Protein AF-A0A421B1B9-F1 (afdb_monomer)

Organism: NCBI:txid585224

Sequence (193 aa):
MTPKPKAPRGGGPGNRRPHHGPGGLDAGTSVSKAHTAIETEINAGRPAAAPSTPNPVAGPAGKMRLKGPVDRHHLDKISPNAPAKERNTVILPQVRAAVRADQVEIQAGHARWESGLYTTASGRRYGVESNGTLYPVDGPGFVQLDRAEYKALQAIVKHNGDVDAAMRGVSRDPGIPPRAFEKATEVFRHRGK

pLDDT: mean 82.48, std 22.45, range [33.28, 98.62]

Mean predicted aligned error: 14.05 Å

Radius of gyration: 34.96 Å; Cα contacts (8 Å, |Δi|>4): 242; chains: 1; bounding box: 98×53×67 Å

Nearest PDB structures (foldseek):
  7z4b-assembly1_EA  TM=5.203E-01  e=3.810E+00  Escherichia phage vB_EcoP_SU10

Secondary structure (DSSP, 8-state):
--------------------------SSHHHHHHHHHHHHHHHSSS------PPPPPPSGGGTS--BPPPGGGBGGG--TTSPP-SEEEEEPGGGHHHHHHHHHHHHTT-SEEETTEEE-TTS-EEEE-TTSBEEEEESTTEEEEEHHHHHHHHHHHHTTT-HHHHHHHHTT-TTS-TTHHHHHHHHHHTS--

Structure (mmCIF, N/CA/C/O backbone):
data_AF-A0A421B1B9-F1
#
_entry.id   AF-A0A421B1B9-F1
#
loop_
_atom_site.group_PDB
_atom_site.id
_atom_site.type_symbol
_atom_site.label_atom_id
_atom_site.label_alt_id
_atom_site.label_comp_id
_atom_site.label_asym_id
_atom_site.label_entity_id
_atom_site.label_seq_id
_atom_site.pdbx_PDB_ins_code
_atom_site.Cartn_x
_atom_site.Cartn_y
_atom_site.Cartn_z
_atom_site.occupancy
_atom_site.B_iso_or_equiv
_atom_site.auth_seq_id
_atom_site.auth_comp_id
_atom_site.auth_asym_id
_atom_site.auth_atom_id
_atom_site.pdbx_PDB_model_num
ATOM 1 N N . MET A 1 1 ? -61.046 -19.711 -23.859 1.00 41.41 1 MET A N 1
ATOM 2 C CA . MET A 1 1 ? -62.104 -20.725 -23.672 1.00 41.41 1 MET A CA 1
ATOM 3 C C . MET A 1 1 ? -61.494 -21.949 -23.008 1.00 41.41 1 MET A C 1
ATOM 5 O O . MET A 1 1 ? -60.654 -22.607 -23.599 1.00 41.41 1 MET A O 1
ATOM 9 N N . THR A 1 2 ? -61.856 -22.181 -21.749 1.00 53.06 2 THR A N 1
ATOM 10 C CA . THR A 1 2 ? -61.753 -23.459 -21.017 1.00 53.06 2 THR A CA 1
ATOM 11 C C . THR A 1 2 ? -62.661 -24.514 -21.687 1.00 53.06 2 THR A C 1
ATOM 13 O O . THR A 1 2 ? -63.602 -24.111 -22.374 1.00 53.06 2 THR A O 1
ATOM 16 N N . PRO A 1 3 ? -62.435 -25.835 -21.507 1.00 53.22 3 PRO A N 1
ATOM 17 C CA . PRO A 1 3 ? -62.983 -26.485 -20.314 1.00 53.22 3 PRO A CA 1
ATOM 18 C C . PRO A 1 3 ? -62.147 -27.609 -19.677 1.00 53.22 3 PRO A C 1
ATOM 20 O O . PRO A 1 3 ? -61.408 -28.361 -20.299 1.00 53.22 3 PRO A O 1
ATOM 23 N N . LYS A 1 4 ? -62.380 -27.699 -18.369 1.00 52.16 4 LYS A N 1
ATOM 24 C CA . LYS A 1 4 ? -62.134 -28.793 -17.426 1.00 52.16 4 LYS A CA 1
ATOM 25 C C . LYS A 1 4 ? -63.153 -29.928 -17.664 1.00 52.16 4 LYS A C 1
ATOM 27 O O . LYS A 1 4 ? -64.308 -29.615 -17.949 1.00 52.16 4 LYS A O 1
ATOM 32 N N . PRO A 1 5 ? -62.823 -31.185 -17.336 1.00 54.22 5 PRO A N 1
ATOM 33 C CA . PRO A 1 5 ? -63.793 -32.136 -16.765 1.00 54.22 5 PRO A CA 1
ATOM 34 C C . PRO A 1 5 ? -63.258 -32.630 -15.403 1.00 54.22 5 PRO A C 1
ATOM 36 O O . PRO A 1 5 ? -62.097 -33.001 -15.296 1.00 54.22 5 PRO A O 1
ATOM 39 N N . LYS A 1 6 ? -63.888 -32.430 -14.237 1.00 40.72 6 LYS A N 1
ATOM 40 C CA . LYS A 1 6 ? -65.198 -32.810 -13.655 1.00 40.72 6 LYS A CA 1
ATOM 41 C C . LYS A 1 6 ? -65.336 -34.316 -13.344 1.00 40.72 6 LYS A C 1
ATOM 43 O O . LYS A 1 6 ? -65.392 -35.148 -14.235 1.00 40.72 6 LYS A O 1
ATOM 48 N N . ALA A 1 7 ? -65.387 -34.583 -12.035 1.00 48.78 7 ALA A N 1
ATOM 49 C CA . ALA A 1 7 ? -65.502 -35.860 -11.321 1.00 48.78 7 ALA A CA 1
ATOM 50 C C . ALA A 1 7 ? -66.880 -36.550 -11.434 1.00 48.78 7 ALA A C 1
ATOM 52 O O . ALA A 1 7 ? -67.835 -35.942 -11.922 1.00 48.78 7 ALA A O 1
ATOM 53 N N . PRO A 1 8 ? -67.026 -37.729 -10.800 1.00 53.12 8 PRO A N 1
ATOM 54 C CA . PRO A 1 8 ? -68.154 -37.998 -9.894 1.00 53.12 8 PRO A CA 1
ATOM 55 C C . PRO A 1 8 ? -67.653 -38.529 -8.524 1.00 53.12 8 PRO A C 1
ATOM 57 O O . PRO A 1 8 ? -66.664 -39.244 -8.465 1.00 53.12 8 PRO A O 1
ATOM 60 N N . ARG A 1 9 ? -68.113 -38.040 -7.362 1.00 40.88 9 ARG A N 1
ATOM 61 C CA . ARG A 1 9 ? -69.431 -38.129 -6.684 1.00 40.88 9 ARG A CA 1
ATOM 62 C C . ARG A 1 9 ? -69.706 -39.465 -5.970 1.00 40.88 9 ARG A C 1
ATOM 64 O O . ARG A 1 9 ? -69.790 -40.504 -6.605 1.00 40.88 9 ARG A O 1
ATOM 71 N N . GLY A 1 10 ? -70.024 -39.336 -4.678 1.00 33.47 10 GLY A N 1
ATOM 72 C CA . GLY A 1 10 ? -70.749 -40.288 -3.822 1.00 33.47 10 GLY A CA 1
ATOM 73 C C . GLY A 1 10 ? -70.203 -40.201 -2.392 1.00 33.47 10 GLY A C 1
ATOM 74 O O . GLY A 1 10 ? -68.998 -40.293 -2.224 1.00 33.47 10 GLY A O 1
ATOM 75 N N . GLY A 1 11 ? -70.937 -39.957 -1.309 1.00 33.28 11 GLY A N 1
ATOM 76 C CA . GLY A 1 11 ? -72.364 -39.812 -1.008 1.00 33.28 11 GLY A CA 1
ATOM 77 C C . GLY A 1 11 ? -72.487 -39.967 0.525 1.00 33.28 11 GLY A C 1
ATOM 78 O O . GLY A 1 11 ? -71.825 -40.836 1.079 1.00 33.28 11 GLY A O 1
ATOM 79 N N . GLY A 1 12 ? -73.230 -39.089 1.219 1.00 34.47 12 GLY A N 1
ATOM 80 C CA . GLY A 1 12 ? -73.488 -39.174 2.680 1.00 34.47 12 GLY A CA 1
ATOM 81 C C . GLY A 1 12 ? -74.505 -40.278 3.033 1.00 34.47 12 GLY A C 1
ATOM 82 O O . GLY A 1 12 ? -74.654 -41.195 2.229 1.00 34.47 12 GLY A O 1
ATOM 83 N N . PRO A 1 13 ? -75.316 -40.187 4.114 1.00 50.06 13 PRO A N 1
ATOM 84 C CA . PRO A 1 13 ? -75.316 -39.302 5.292 1.00 50.06 13 PRO A CA 1
ATOM 85 C C . PRO A 1 13 ? -75.418 -40.094 6.631 1.00 50.06 13 PRO A C 1
ATOM 87 O O . PRO A 1 13 ? -75.618 -41.304 6.634 1.00 50.06 13 PRO A O 1
ATOM 90 N N . GLY A 1 14 ? -75.354 -39.433 7.796 1.00 35.34 14 GLY A N 1
ATOM 91 C CA . GLY A 1 14 ? -75.623 -40.120 9.070 1.00 35.34 14 GLY A CA 1
ATOM 92 C C . GLY A 1 14 ? -75.595 -39.233 10.310 1.00 35.34 14 GLY A C 1
ATOM 93 O O . GLY A 1 14 ? -74.560 -39.042 10.931 1.00 35.34 14 GLY A O 1
ATOM 94 N N . ASN A 1 15 ? -76.761 -38.703 10.663 1.00 45.84 15 ASN A N 1
ATOM 95 C CA . ASN A 1 15 ? -77.052 -37.903 11.849 1.00 45.84 15 ASN A CA 1
ATOM 96 C C . ASN A 1 15 ? -77.170 -38.805 13.099 1.00 45.84 15 ASN A C 1
ATOM 98 O O . ASN A 1 15 ? -77.856 -39.823 13.009 1.00 45.84 15 ASN A O 1
ATOM 102 N N . ARG A 1 16 ? -76.582 -38.430 14.249 1.00 36.91 16 ARG A N 1
ATOM 103 C CA . ARG A 1 16 ? -77.029 -38.831 15.608 1.00 36.91 16 ARG A CA 1
ATOM 104 C C . ARG A 1 16 ? -76.262 -38.078 16.715 1.00 36.91 16 ARG A C 1
ATOM 106 O O . ARG A 1 16 ? -75.093 -38.343 16.966 1.00 36.91 16 ARG A O 1
ATOM 113 N N . ARG A 1 17 ? -76.962 -37.166 17.403 1.00 43.94 17 ARG A N 1
ATOM 114 C CA . ARG A 1 17 ? -76.702 -36.767 18.806 1.00 43.94 17 ARG A CA 1
ATOM 115 C C . ARG A 1 17 ? -77.251 -37.861 19.743 1.00 43.94 17 ARG A C 1
ATOM 117 O O . ARG A 1 17 ? -78.199 -38.541 19.345 1.00 43.94 17 ARG A O 1
ATOM 124 N N . PRO A 1 18 ? -76.716 -38.013 20.969 1.00 47.47 18 PRO A N 1
ATOM 125 C CA . PRO A 1 18 ? -77.420 -37.433 22.123 1.00 47.47 18 PRO A CA 1
ATOM 126 C C . PRO A 1 18 ? -76.518 -36.829 23.223 1.00 47.47 18 PRO A C 1
ATOM 128 O O . PRO A 1 18 ? -75.310 -37.034 23.273 1.00 47.47 18 PRO A O 1
ATOM 131 N N . HIS A 1 19 ? -77.178 -36.045 24.079 1.00 40.34 19 HIS A N 1
ATOM 132 C CA . HIS A 1 19 ? -76.713 -35.328 25.272 1.00 40.34 19 HIS A CA 1
ATOM 133 C C . HIS A 1 19 ? -76.397 -36.233 26.484 1.00 40.34 19 HIS A C 1
ATOM 135 O O . HIS A 1 19 ? -77.106 -37.210 26.693 1.00 40.34 19 HIS A O 1
ATOM 141 N N . HIS A 1 20 ? -75.425 -35.819 27.317 1.00 37.03 20 HIS A N 1
ATOM 142 C CA . HIS A 1 20 ? -75.456 -35.670 28.798 1.00 37.03 20 HIS A CA 1
ATOM 143 C C . HIS A 1 20 ? -74.006 -35.478 29.300 1.00 37.03 20 HIS A C 1
ATOM 145 O O . HIS A 1 20 ? -73.172 -36.343 29.091 1.00 37.03 20 HIS A O 1
ATOM 151 N N . GLY A 1 21 ? -73.607 -34.311 29.816 1.00 34.34 21 GLY A N 1
ATOM 152 C CA . GLY A 1 21 ? -73.586 -34.020 31.260 1.00 34.34 21 GLY A CA 1
ATOM 153 C C . GLY A 1 21 ? -72.142 -33.706 31.727 1.00 34.34 21 GLY A C 1
ATOM 154 O O . GLY A 1 21 ? -71.215 -34.077 31.020 1.00 34.34 21 GLY A O 1
ATOM 155 N N . PRO A 1 22 ? -71.931 -32.962 32.829 1.00 53.97 22 PRO A N 1
ATOM 156 C CA . PRO A 1 22 ? -70.909 -31.908 32.929 1.00 53.97 22 PRO A CA 1
ATOM 157 C C . PRO A 1 22 ? -69.636 -32.312 33.699 1.00 53.97 22 PRO A C 1
ATOM 159 O O . PRO A 1 22 ? -69.707 -33.107 34.632 1.00 53.97 22 PRO A O 1
ATOM 162 N N . GLY A 1 23 ? -68.483 -31.702 33.389 1.00 34.38 23 GLY A N 1
ATOM 163 C CA . GLY A 1 23 ? -67.283 -31.853 34.222 1.00 34.38 23 GLY A CA 1
ATOM 164 C C . GLY A 1 23 ? -66.067 -31.016 33.801 1.00 34.38 23 GLY A C 1
ATOM 165 O O . GLY A 1 23 ? -65.554 -31.201 32.705 1.00 34.38 23 GLY A O 1
ATOM 166 N N . GLY A 1 24 ? -65.604 -30.153 34.719 1.00 37.34 24 GLY A N 1
ATOM 167 C CA . GLY A 1 24 ? -64.220 -29.651 34.847 1.00 37.34 24 GLY A CA 1
ATOM 168 C C . GLY A 1 24 ? -63.802 -28.557 33.857 1.00 37.34 24 GLY A C 1
ATOM 169 O O . GLY A 1 24 ? -63.450 -28.850 32.725 1.00 37.34 24 GLY A O 1
ATOM 170 N N . LEU A 1 25 ? -63.944 -27.269 34.180 1.00 40.34 25 LEU A N 1
ATOM 171 C CA . LEU A 1 25 ? -62.987 -26.446 34.947 1.00 40.34 25 LEU A CA 1
ATOM 172 C C . LEU A 1 25 ? -61.548 -26.448 34.375 1.00 40.34 25 LEU A C 1
ATOM 174 O O . LEU A 1 25 ? -60.750 -27.345 34.624 1.00 40.34 25 LEU A O 1
ATOM 178 N N . ASP A 1 26 ? -61.249 -25.369 33.646 1.00 47.38 26 ASP A N 1
ATOM 179 C CA . ASP A 1 26 ? -60.064 -24.518 33.831 1.00 47.38 26 ASP A CA 1
ATOM 180 C C . ASP A 1 26 ? -58.660 -25.095 33.573 1.00 47.38 26 ASP A C 1
ATOM 182 O O . ASP A 1 26 ? -57.745 -24.941 34.379 1.00 47.38 26 ASP A O 1
ATOM 186 N N . ALA A 1 27 ? -58.418 -25.641 32.377 1.00 46.41 27 ALA A N 1
ATOM 187 C CA . ALA A 1 27 ? -57.050 -25.913 31.903 1.00 46.41 27 ALA A CA 1
ATOM 188 C C . ALA A 1 27 ? -56.347 -24.686 31.268 1.00 46.41 27 ALA A C 1
ATOM 190 O O . ALA A 1 27 ? -55.140 -24.712 31.037 1.00 46.41 27 ALA A O 1
ATOM 191 N N . GLY A 1 28 ? -57.073 -23.594 30.991 1.00 45.25 28 GLY A N 1
ATOM 192 C CA . GLY A 1 28 ? -56.528 -22.404 30.314 1.00 45.25 28 GLY A CA 1
ATOM 193 C C . GLY A 1 28 ? -55.875 -21.369 31.237 1.00 45.25 28 GLY A C 1
ATOM 194 O O . GLY A 1 28 ? -55.060 -20.570 30.791 1.00 45.25 28 GLY A O 1
ATOM 195 N N . THR A 1 29 ? -56.199 -21.378 32.531 1.00 45.25 29 THR A N 1
ATOM 196 C CA . THR A 1 29 ? -55.766 -20.329 33.474 1.00 45.25 29 THR A CA 1
ATOM 197 C C . THR A 1 29 ? -54.448 -20.666 34.179 1.00 45.25 29 THR A C 1
ATOM 199 O O . THR A 1 29 ? -53.795 -19.779 34.731 1.00 45.25 29 THR A O 1
ATOM 202 N N . SER A 1 30 ? -54.034 -21.938 34.162 1.00 52.00 30 SER A N 1
ATOM 203 C CA . SER A 1 30 ? -52.877 -22.413 34.933 1.00 52.00 30 SER A CA 1
ATOM 204 C C . SER A 1 30 ? -51.538 -22.135 34.234 1.00 52.00 30 SER A C 1
ATOM 206 O O . SER A 1 30 ? -50.563 -21.758 34.881 1.00 52.00 30 SER A O 1
ATOM 208 N N . VAL A 1 31 ? -51.497 -22.188 32.898 1.00 53.88 31 VAL A N 1
ATOM 209 C CA . VAL A 1 31 ? -50.258 -21.928 32.138 1.00 53.88 31 VAL A CA 1
ATOM 210 C C . VAL A 1 31 ? -49.906 -20.435 32.126 1.00 53.88 31 VAL A C 1
ATOM 212 O O . VAL A 1 31 ? -48.747 -20.067 32.299 1.00 53.88 31 VAL A O 1
ATOM 215 N N . SER A 1 32 ? -50.906 -19.554 32.014 1.00 51.25 32 SER A N 1
ATOM 216 C CA . SER A 1 32 ? -50.684 -18.102 32.039 1.00 51.25 32 SER A CA 1
ATOM 217 C C . SER A 1 32 ? -50.237 -17.601 33.415 1.00 51.25 32 SER A C 1
ATOM 219 O O . SER A 1 32 ? -49.351 -16.757 33.480 1.00 51.25 32 SER A O 1
ATOM 221 N N . LYS A 1 33 ? -50.759 -18.161 34.519 1.00 52.59 33 LYS A N 1
ATOM 222 C CA . LYS A 1 33 ? -50.290 -17.802 35.870 1.00 52.59 33 LYS A CA 1
ATOM 223 C C . LYS A 1 33 ? -48.865 -18.287 36.151 1.00 52.59 33 LYS A C 1
ATOM 225 O O . LYS A 1 33 ? -48.118 -17.569 36.809 1.00 52.59 33 LYS A O 1
ATOM 230 N N . ALA A 1 34 ? -48.468 -19.445 35.618 1.00 51.72 34 ALA A N 1
ATOM 231 C CA . ALA A 1 34 ? -47.092 -19.931 35.728 1.00 51.72 34 ALA A CA 1
ATOM 232 C C . ALA A 1 34 ? -46.096 -19.028 34.973 1.00 51.72 34 ALA A C 1
ATOM 234 O O . ALA A 1 34 ? -45.027 -18.729 35.497 1.00 51.72 34 ALA A O 1
ATOM 235 N N . HIS A 1 35 ? -46.466 -18.519 33.791 1.00 49.12 35 HIS A N 1
ATOM 236 C CA . HIS A 1 35 ? -45.629 -17.561 33.058 1.00 49.12 35 HIS A CA 1
ATOM 237 C C . HIS A 1 35 ? -45.519 -16.200 33.766 1.00 49.12 35 HIS A C 1
ATOM 239 O O . HIS A 1 35 ? -44.420 -15.658 33.861 1.00 49.12 35 HIS A O 1
ATOM 245 N N . THR A 1 36 ? -46.611 -15.675 34.335 1.00 52.44 36 THR A N 1
ATOM 246 C CA . THR A 1 36 ? -46.574 -14.385 35.049 1.00 52.44 36 THR A CA 1
ATOM 247 C C . THR A 1 36 ? -45.815 -14.468 36.380 1.00 52.44 36 THR A C 1
ATOM 249 O O . THR A 1 36 ? -45.134 -13.515 36.755 1.00 52.44 36 THR A O 1
ATOM 252 N N . ALA A 1 37 ? -45.861 -15.601 37.090 1.00 52.03 37 ALA A N 1
ATOM 253 C CA . ALA A 1 37 ? -45.102 -15.783 38.331 1.00 52.03 37 ALA A CA 1
ATOM 254 C C . ALA A 1 37 ? -43.579 -15.821 38.089 1.00 52.03 37 ALA A C 1
ATOM 256 O O . ALA A 1 37 ? -42.831 -15.189 38.831 1.00 52.03 37 ALA A O 1
ATOM 257 N N . ILE A 1 38 ? -43.129 -16.458 36.999 1.00 53.16 38 ILE A N 1
ATOM 258 C CA . ILE A 1 38 ? -41.706 -16.501 36.618 1.00 53.16 38 ILE A CA 1
ATOM 259 C C . ILE A 1 38 ? -41.196 -15.106 36.217 1.00 53.16 38 ILE A C 1
ATOM 261 O O . ILE A 1 38 ? -40.110 -14.707 36.634 1.00 53.16 38 ILE A O 1
ATOM 265 N N . GLU A 1 39 ? -41.979 -14.317 35.472 1.00 50.44 39 GLU A N 1
ATOM 266 C CA . GLU A 1 39 ? -41.608 -12.929 35.141 1.00 50.44 39 GLU A CA 1
ATOM 267 C C . GLU A 1 39 ? -41.555 -12.013 36.374 1.00 50.44 39 GLU A C 1
ATOM 269 O O . GLU A 1 39 ? -40.720 -11.108 36.431 1.00 50.44 39 GLU A O 1
ATOM 274 N N . THR A 1 40 ? -42.392 -12.263 37.385 1.00 48.28 40 THR A N 1
ATOM 275 C CA . THR A 1 40 ? -42.419 -11.446 38.609 1.00 48.28 40 THR A CA 1
ATOM 276 C C . THR A 1 40 ? -41.256 -11.789 39.554 1.00 48.28 40 THR A C 1
ATOM 278 O O . THR A 1 40 ? -40.679 -10.886 40.159 1.00 48.28 40 THR A O 1
ATOM 281 N N . GLU A 1 41 ? -40.833 -13.057 39.632 1.00 49.53 41 GLU A N 1
ATOM 282 C CA . GLU A 1 41 ? -39.688 -13.477 40.461 1.00 49.53 41 GLU A CA 1
ATOM 283 C C . GLU A 1 41 ? -38.320 -13.131 39.848 1.00 49.53 41 GLU A C 1
ATOM 285 O O . GLU A 1 41 ? -37.395 -12.777 40.580 1.00 49.53 41 GLU A O 1
ATOM 290 N N . ILE A 1 42 ? -38.181 -13.131 38.515 1.00 52.81 42 ILE A N 1
ATOM 291 C CA . ILE A 1 42 ? -36.934 -12.697 37.851 1.00 52.81 42 ILE A CA 1
ATOM 292 C C . ILE A 1 42 ? -36.673 -11.196 38.082 1.00 52.81 42 ILE A C 1
ATOM 294 O O . ILE A 1 42 ? -35.517 -10.763 38.120 1.00 52.81 42 ILE A O 1
ATOM 298 N N . ASN A 1 43 ? -37.731 -10.404 38.279 1.00 50.59 43 ASN A N 1
ATOM 299 C CA . ASN A 1 43 ? -37.644 -8.950 38.411 1.00 50.59 43 ASN A CA 1
ATOM 300 C C . ASN A 1 43 ? -37.478 -8.460 39.867 1.00 50.59 43 ASN A C 1
ATOM 302 O O . ASN A 1 43 ? -37.085 -7.318 40.085 1.00 50.59 43 ASN A O 1
ATOM 306 N N . ALA A 1 44 ? -37.747 -9.306 40.870 1.00 52.44 44 ALA A N 1
ATOM 307 C CA . ALA A 1 44 ? -37.778 -8.904 42.283 1.00 52.44 44 ALA A CA 1
ATOM 308 C C . ALA A 1 44 ? -36.452 -9.100 43.051 1.00 52.44 44 ALA A C 1
ATOM 310 O O . ALA A 1 44 ? -36.352 -8.677 44.201 1.00 52.44 44 ALA A O 1
ATOM 311 N N . GLY A 1 45 ? -35.429 -9.719 42.448 1.00 46.94 45 GLY A N 1
ATOM 312 C CA . GLY A 1 45 ? -34.191 -10.076 43.165 1.00 46.94 45 GLY A CA 1
ATOM 313 C C . GLY A 1 45 ? -32.881 -9.916 42.397 1.00 46.94 45 GLY A C 1
ATOM 314 O O . GLY A 1 45 ? -31.815 -10.160 42.961 1.00 46.94 45 GLY A O 1
ATOM 315 N N . ARG A 1 46 ? -32.911 -9.496 41.127 1.00 48.62 46 ARG A N 1
ATOM 316 C CA . ARG A 1 46 ? -31.687 -9.188 40.383 1.00 48.62 46 ARG A CA 1
ATOM 317 C C . ARG A 1 46 ? -31.435 -7.687 40.521 1.00 48.62 46 ARG A C 1
ATOM 319 O O . ARG A 1 46 ? -32.281 -6.928 40.049 1.00 48.62 46 ARG A O 1
ATOM 326 N N . PRO A 1 47 ? -30.325 -7.219 41.131 1.00 52.38 47 PRO A N 1
ATOM 327 C CA . PRO A 1 47 ? -29.947 -5.824 40.961 1.00 52.38 47 PRO A CA 1
ATOM 328 C C . PRO A 1 47 ? -29.939 -5.580 39.457 1.00 52.38 47 PRO A C 1
ATOM 330 O O . PRO A 1 47 ? -29.291 -6.339 38.729 1.00 52.38 47 PRO A O 1
ATOM 333 N N . ALA A 1 48 ? -30.742 -4.613 38.999 1.00 53.69 48 ALA A N 1
ATOM 334 C CA . ALA A 1 48 ? -30.753 -4.197 37.609 1.00 53.69 48 ALA A CA 1
ATOM 335 C C . ALA A 1 48 ? -29.289 -4.076 37.205 1.00 53.69 48 ALA A C 1
ATOM 337 O O . ALA A 1 48 ? -28.555 -3.289 37.809 1.00 53.69 48 ALA A O 1
ATOM 338 N N . ALA A 1 49 ? -28.835 -4.946 36.295 1.00 50.88 49 ALA A N 1
ATOM 339 C CA . ALA A 1 49 ? -27.489 -4.838 35.779 1.00 50.88 49 ALA A CA 1
ATOM 340 C C . ALA A 1 49 ? -27.422 -3.415 35.243 1.00 50.88 49 ALA A C 1
ATOM 342 O O . ALA A 1 49 ? -28.166 -3.074 34.319 1.00 50.88 49 ALA A O 1
ATOM 343 N N . ALA A 1 50 ? -26.637 -2.570 35.919 1.00 55.56 50 ALA A N 1
ATOM 344 C CA . ALA A 1 50 ? -26.416 -1.206 35.486 1.00 55.56 50 ALA A CA 1
ATOM 345 C C . ALA A 1 50 ? -26.121 -1.277 33.987 1.00 55.56 50 ALA A C 1
ATOM 347 O O . ALA A 1 50 ? -25.434 -2.226 33.587 1.00 55.56 50 ALA A O 1
ATOM 348 N N . PRO A 1 51 ? -26.658 -0.366 33.155 1.00 54.22 51 PRO A N 1
ATOM 349 C CA . PRO A 1 51 ? -26.327 -0.360 31.742 1.00 54.22 51 PRO A CA 1
ATOM 350 C C . PRO A 1 51 ? -24.807 -0.376 31.664 1.00 54.22 51 PRO A C 1
ATOM 352 O O . PRO A 1 51 ? -24.154 0.590 32.058 1.00 54.22 51 PRO A O 1
ATOM 355 N N . SER A 1 52 ? -24.243 -1.522 31.280 1.00 54.22 52 SER A N 1
ATOM 356 C CA . SER A 1 52 ? -22.808 -1.681 31.171 1.00 54.22 52 SER A CA 1
ATOM 357 C C . SER A 1 52 ? -22.439 -0.760 30.033 1.00 54.22 52 SER A C 1
ATOM 359 O O . SER A 1 52 ? -22.685 -1.088 28.870 1.00 54.22 52 SER A O 1
ATOM 361 N N . THR A 1 53 ? -21.965 0.437 30.374 1.00 57.72 53 THR A N 1
ATOM 362 C CA . THR A 1 53 ? -21.384 1.361 29.413 1.00 57.72 53 THR A CA 1
ATOM 363 C C . THR A 1 53 ? -20.423 0.526 28.581 1.00 57.72 53 THR A C 1
ATOM 365 O O . THR A 1 53 ? -19.521 -0.073 29.180 1.00 57.72 53 THR A O 1
ATOM 368 N N . PRO A 1 54 ? -20.637 0.379 27.258 1.00 63.59 54 PRO A N 1
ATOM 369 C CA . PRO A 1 54 ? -19.697 -0.365 26.441 1.00 63.59 54 PRO A CA 1
ATOM 370 C C . PRO A 1 54 ? -18.319 0.224 26.714 1.00 63.59 54 PRO A C 1
ATOM 372 O O . PRO A 1 54 ? -18.163 1.449 26.709 1.00 63.59 54 PRO A O 1
ATOM 375 N N . ASN A 1 55 ? -17.357 -0.641 27.049 1.00 69.50 55 ASN A N 1
ATOM 376 C CA . ASN A 1 55 ? -15.996 -0.198 27.319 1.00 69.50 55 ASN A CA 1
ATOM 377 C C . ASN A 1 55 ? -15.561 0.724 26.172 1.00 69.50 55 ASN A C 1
ATOM 379 O O . ASN A 1 55 ? -15.734 0.354 25.005 1.00 69.50 55 ASN A O 1
ATOM 383 N N . PRO A 1 56 ? -15.057 1.932 26.471 1.00 86.25 56 PRO A N 1
ATOM 384 C CA . PRO A 1 56 ? -14.731 2.889 25.431 1.00 86.25 56 PRO A CA 1
ATOM 385 C C . PRO A 1 56 ? -13.666 2.294 24.507 1.00 86.25 56 PRO A C 1
ATOM 387 O O . PRO A 1 56 ? -12.617 1.835 24.961 1.00 86.25 56 PRO A O 1
ATOM 390 N N . VAL A 1 57 ? -13.947 2.299 23.202 1.00 93.00 57 VAL A N 1
ATOM 391 C CA . VAL A 1 57 ? -13.012 1.822 22.178 1.00 93.00 57 VAL A CA 1
ATOM 392 C C . VAL A 1 57 ? -11.726 2.650 22.253 1.00 93.00 57 VAL A C 1
ATOM 394 O O . VAL A 1 57 ? -11.758 3.880 22.189 1.00 93.00 57 VAL A O 1
ATOM 397 N N . ALA A 1 58 ? -10.581 1.983 22.394 1.00 95.19 58 ALA A N 1
ATOM 398 C CA . ALA A 1 58 ? -9.297 2.655 22.546 1.00 95.19 58 ALA A CA 1
ATOM 399 C C . ALA A 1 58 ? -8.858 3.383 21.261 1.00 95.19 58 ALA A C 1
ATOM 401 O O . ALA A 1 58 ? -9.111 2.934 20.140 1.00 95.19 58 ALA A O 1
ATOM 402 N N . GLY A 1 59 ? -8.138 4.496 21.429 1.00 95.19 59 GLY A N 1
ATOM 403 C CA . GLY A 1 59 ? -7.548 5.261 20.327 1.00 95.19 59 GLY A CA 1
ATOM 404 C C . GLY A 1 59 ? -8.557 6.077 19.497 1.00 95.19 59 GLY A C 1
ATOM 405 O O . GLY A 1 59 ? -9.669 6.357 19.949 1.00 95.19 59 GLY A O 1
ATOM 406 N N . PRO A 1 60 ? -8.168 6.514 18.285 1.00 96.81 60 PRO A N 1
ATOM 407 C CA . PRO A 1 60 ? -9.014 7.290 17.377 1.00 96.81 60 PRO A CA 1
ATOM 408 C C . PRO A 1 60 ? -10.390 6.672 17.081 1.00 96.81 60 PRO A C 1
ATOM 410 O O . PRO A 1 60 ? -11.366 7.411 16.987 1.00 96.81 60 PRO A O 1
ATOM 413 N N . ALA A 1 61 ? -10.500 5.345 16.992 1.00 96.38 61 ALA A N 1
ATOM 414 C CA . ALA A 1 61 ? -11.743 4.632 16.682 1.00 96.38 61 ALA A CA 1
ATOM 415 C C . ALA A 1 61 ? -12.874 4.880 17.695 1.00 96.38 61 ALA A C 1
ATOM 417 O O . ALA A 1 61 ? -14.042 4.859 17.314 1.00 96.38 61 ALA A O 1
ATOM 418 N N . GLY A 1 62 ? -12.549 5.166 18.962 1.00 95.25 62 GLY A N 1
ATOM 419 C CA . GLY A 1 62 ? -13.547 5.539 19.972 1.00 95.25 62 GLY A CA 1
ATOM 420 C C . GLY A 1 62 ? -14.043 6.979 19.870 1.00 95.25 62 GLY A C 1
ATOM 421 O O . GLY A 1 62 ? -15.003 7.344 20.540 1.00 95.25 62 GLY A O 1
ATOM 422 N N . LYS A 1 63 ? -13.395 7.807 19.044 1.00 94.50 63 LYS A N 1
ATOM 423 C CA . LYS A 1 63 ? -13.691 9.240 18.894 1.00 94.50 63 LYS A CA 1
ATOM 424 C C . LYS A 1 63 ? -14.250 9.586 17.517 1.00 94.50 63 LYS A C 1
ATOM 426 O O . LYS A 1 63 ? -14.881 10.627 17.362 1.00 94.50 63 LYS A O 1
ATOM 431 N N . MET A 1 64 ? -13.993 8.755 16.509 1.00 94.62 64 MET A N 1
ATOM 432 C CA . MET A 1 64 ? -14.395 9.014 15.129 1.00 94.62 64 MET A CA 1
ATOM 433 C C . MET A 1 64 ? -14.666 7.721 14.362 1.00 94.62 64 MET A C 1
ATOM 435 O O . MET A 1 64 ? -14.141 6.656 14.688 1.00 94.62 64 MET A O 1
ATOM 439 N N . ARG A 1 65 ? -15.446 7.836 13.283 1.00 96.25 65 ARG A N 1
ATOM 440 C CA . ARG A 1 65 ? -15.583 6.760 12.297 1.00 96.25 65 ARG A CA 1
ATOM 441 C C . ARG A 1 65 ? -14.330 6.685 11.436 1.00 96.25 65 ARG A C 1
ATOM 443 O O . ARG A 1 65 ? -13.937 7.680 10.825 1.00 96.25 65 ARG A O 1
ATOM 450 N N . LEU A 1 66 ? -13.744 5.501 11.357 1.00 97.38 66 LEU A N 1
ATOM 451 C CA . LEU A 1 66 ? -12.560 5.251 10.554 1.00 97.38 66 LEU A CA 1
ATOM 452 C C . LEU A 1 66 ? -12.911 4.975 9.095 1.00 97.38 66 LEU A C 1
ATOM 454 O O . LEU A 1 66 ? -13.932 4.357 8.782 1.00 97.38 66 LEU A O 1
ATOM 458 N N . LYS A 1 67 ? -12.017 5.401 8.206 1.00 97.62 67 LYS A N 1
ATOM 459 C CA . LYS A 1 67 ? -12.036 5.087 6.775 1.00 97.62 67 LYS A CA 1
ATOM 460 C C . LYS A 1 67 ? -10.928 4.083 6.482 1.00 97.62 67 LYS A C 1
ATOM 462 O O . LYS A 1 67 ? -9.869 4.133 7.105 1.00 97.62 67 LYS A O 1
ATOM 467 N N . GLY A 1 68 ? -11.163 3.193 5.525 1.00 96.19 68 GLY A N 1
ATOM 468 C CA . GLY A 1 68 ? -10.140 2.255 5.077 1.00 96.19 68 GLY A CA 1
ATOM 469 C C . GLY A 1 68 ? -8.958 2.959 4.395 1.00 96.19 68 GLY A C 1
ATOM 470 O O . GLY A 1 68 ? -9.037 4.156 4.096 1.00 96.19 68 GLY A O 1
ATOM 471 N N . PRO A 1 69 ? -7.876 2.215 4.114 1.00 96.75 69 PRO A N 1
ATOM 472 C CA . PRO A 1 69 ? -6.758 2.716 3.329 1.00 96.75 69 PRO A CA 1
ATOM 473 C C . PRO A 1 69 ? -7.182 3.317 1.994 1.00 96.75 69 PRO A C 1
ATOM 475 O O . PRO A 1 69 ? -8.040 2.786 1.293 1.00 96.75 69 PRO A O 1
ATOM 478 N N . VAL A 1 70 ? -6.548 4.431 1.637 1.00 95.06 70 VAL A N 1
ATOM 479 C CA . VAL A 1 70 ? -6.761 5.074 0.337 1.00 95.06 70 VAL A CA 1
ATOM 480 C C . VAL A 1 70 ? -6.196 4.236 -0.806 1.00 95.06 70 VAL A C 1
ATOM 482 O O . VAL A 1 70 ? -5.177 3.557 -0.658 1.00 95.06 70 VAL A O 1
ATOM 485 N N . ASP A 1 71 ? -6.822 4.371 -1.977 1.00 92.62 71 ASP A N 1
ATOM 486 C CA . ASP A 1 71 ? -6.580 3.539 -3.160 1.00 92.62 71 ASP A CA 1
ATOM 487 C C . ASP A 1 71 ? -5.102 3.379 -3.537 1.00 92.62 71 ASP A C 1
ATOM 489 O O . ASP A 1 71 ? -4.690 2.281 -3.888 1.00 92.62 71 ASP A O 1
ATOM 493 N N . ARG A 1 72 ? -4.272 4.419 -3.385 1.00 91.94 72 ARG A N 1
ATOM 494 C CA . ARG A 1 72 ? -2.837 4.396 -3.742 1.00 91.94 72 ARG A CA 1
ATOM 495 C C . ARG A 1 72 ? -1.993 3.339 -3.009 1.00 91.94 72 ARG A C 1
ATOM 497 O O . ARG A 1 72 ? -0.858 3.104 -3.410 1.00 91.94 72 ARG A O 1
ATOM 504 N N . HIS A 1 73 ? -2.507 2.755 -1.924 1.00 95.56 73 HIS A N 1
ATOM 505 C CA . HIS A 1 73 ? -1.848 1.648 -1.230 1.00 95.56 73 HIS A CA 1
ATOM 506 C C . HIS A 1 73 ? -2.147 0.295 -1.875 1.00 95.56 73 HIS A C 1
ATOM 508 O O . HIS A 1 73 ? -1.369 -0.633 -1.708 1.00 95.56 73 HIS A O 1
ATOM 514 N N . HIS A 1 74 ? -3.246 0.149 -2.612 1.00 96.50 74 HIS A N 1
ATOM 515 C CA . HIS A 1 74 ? -3.601 -1.113 -3.250 1.00 96.50 74 HIS A CA 1
ATOM 516 C C . HIS A 1 74 ? -2.790 -1.314 -4.528 1.00 96.50 74 HIS A C 1
ATOM 518 O O . HIS A 1 74 ? -2.810 -0.449 -5.401 1.00 96.50 74 HIS A O 1
ATOM 524 N N . LEU A 1 75 ? -2.131 -2.471 -4.661 1.00 96.75 75 LEU A N 1
ATOM 525 C CA . LEU A 1 75 ? -1.259 -2.788 -5.801 1.00 96.75 75 LEU A CA 1
ATOM 526 C C . LEU A 1 75 ? -1.916 -2.492 -7.159 1.00 96.75 75 LEU A C 1
ATOM 528 O O . LEU A 1 75 ? -1.328 -1.826 -8.008 1.00 96.75 75 LEU A O 1
ATOM 532 N N . ASP A 1 76 ? -3.171 -2.906 -7.339 1.00 94.31 76 ASP A N 1
ATOM 533 C CA . ASP A 1 76 ? -3.892 -2.732 -8.607 1.00 94.31 76 ASP A CA 1
ATOM 534 C C . ASP A 1 76 ? -4.188 -1.262 -8.950 1.00 94.31 76 ASP A C 1
ATOM 536 O O . ASP A 1 76 ? -4.501 -0.941 -10.098 1.00 94.31 76 ASP A O 1
ATOM 540 N N . LYS A 1 77 ? -4.097 -0.373 -7.957 1.00 95.00 77 LYS A N 1
ATOM 541 C CA . LYS A 1 77 ? -4.426 1.055 -8.025 1.00 95.00 77 LYS A CA 1
ATOM 542 C C . LYS A 1 77 ? -3.195 1.959 -7.945 1.00 95.00 77 LYS A C 1
ATOM 544 O O . LYS A 1 77 ? -3.344 3.182 -7.939 1.00 95.00 77 LYS A O 1
ATOM 549 N N . ILE A 1 78 ? -1.989 1.392 -7.903 1.00 95.25 78 ILE A N 1
ATOM 550 C CA . ILE A 1 78 ? -0.757 2.178 -7.972 1.00 95.25 78 ILE A CA 1
ATOM 551 C C . ILE A 1 78 ? -0.697 2.880 -9.329 1.00 95.25 78 ILE A C 1
ATOM 553 O O . ILE A 1 78 ? -0.808 2.256 -10.383 1.00 95.25 78 ILE A O 1
ATOM 557 N N . SER A 1 79 ? -0.515 4.198 -9.287 1.00 92.88 79 SER A N 1
ATOM 558 C CA . SER A 1 79 ? -0.316 5.026 -10.473 1.00 92.88 79 SER A CA 1
ATOM 559 C C . SER A 1 79 ? 1.180 5.225 -10.736 1.00 92.88 79 SER A C 1
ATOM 561 O O . SER A 1 79 ? 1.924 5.482 -9.779 1.00 92.88 79 SER A O 1
ATOM 563 N N . PRO A 1 80 ? 1.625 5.211 -12.009 1.00 92.75 80 PRO A N 1
ATOM 564 C CA . PRO A 1 80 ? 2.992 5.572 -12.389 1.00 92.75 80 PRO A CA 1
ATOM 565 C C . PRO A 1 80 ? 3.458 6.942 -11.883 1.00 92.75 80 PRO A C 1
ATOM 567 O O . PRO A 1 80 ? 4.652 7.157 -11.723 1.00 92.75 80 PRO A O 1
ATOM 570 N N . ASN A 1 81 ? 2.520 7.859 -11.626 1.00 90.00 81 ASN A N 1
ATOM 571 C CA . ASN A 1 81 ? 2.807 9.240 -11.230 1.00 90.00 81 ASN A CA 1
ATOM 572 C C . ASN A 1 81 ? 2.541 9.505 -9.738 1.00 90.00 81 ASN A C 1
ATOM 574 O O . ASN A 1 81 ? 2.543 10.657 -9.306 1.00 90.00 81 ASN A O 1
ATOM 578 N N . ALA A 1 82 ? 2.253 8.470 -8.941 1.00 89.62 82 ALA A N 1
ATOM 579 C CA . ALA A 1 82 ? 2.033 8.648 -7.509 1.00 89.62 82 ALA A CA 1
ATOM 580 C C . ALA A 1 82 ? 3.326 9.127 -6.807 1.00 89.62 82 ALA A C 1
ATOM 582 O O . ALA A 1 82 ? 4.421 8.699 -7.175 1.00 89.62 82 ALA A O 1
ATOM 583 N N . PRO A 1 83 ? 3.245 9.989 -5.779 1.00 92.31 83 PRO A N 1
ATOM 584 C CA . PRO A 1 83 ? 4.433 10.401 -5.039 1.00 92.31 83 PRO A CA 1
ATOM 585 C C . PRO A 1 83 ? 5.099 9.217 -4.323 1.00 92.31 83 PRO A C 1
ATOM 587 O O . PRO A 1 83 ? 4.472 8.571 -3.485 1.00 92.31 83 PRO A O 1
ATOM 590 N N . ALA A 1 84 ? 6.379 8.972 -4.613 1.00 94.88 84 ALA A N 1
ATOM 591 C CA . ALA A 1 84 ? 7.189 7.976 -3.916 1.00 94.88 84 ALA A CA 1
ATOM 592 C C . ALA A 1 84 ? 7.765 8.563 -2.618 1.00 94.88 84 ALA A C 1
ATOM 594 O O . ALA A 1 84 ? 8.563 9.507 -2.662 1.00 94.88 84 ALA A O 1
ATOM 595 N N . LYS A 1 85 ? 7.366 8.006 -1.469 1.00 94.62 85 LYS A N 1
ATOM 596 C CA . LYS A 1 85 ? 7.892 8.371 -0.144 1.00 94.62 85 LYS A CA 1
ATOM 597 C C . LYS A 1 85 ? 9.134 7.548 0.202 1.00 94.62 85 LYS A C 1
ATOM 599 O O . LYS A 1 85 ? 9.483 6.626 -0.525 1.00 94.62 85 LYS A O 1
ATOM 604 N N . GLU A 1 86 ? 9.771 7.865 1.328 1.00 96.38 86 GLU A N 1
ATOM 605 C CA . GLU A 1 86 ? 10.913 7.098 1.847 1.00 96.38 86 GLU A CA 1
ATOM 606 C C . GLU A 1 86 ? 10.540 5.647 2.173 1.00 96.38 86 GLU A C 1
ATOM 608 O O . GLU A 1 86 ? 11.277 4.719 1.861 1.00 96.38 86 GLU A O 1
ATOM 613 N N . ARG A 1 87 ? 9.351 5.452 2.754 1.00 95.88 87 ARG A N 1
ATOM 614 C CA . ARG A 1 87 ? 8.742 4.141 2.976 1.00 95.88 87 ARG A CA 1
ATOM 615 C C . ARG A 1 87 ? 7.327 4.136 2.422 1.00 95.88 87 ARG A C 1
ATOM 617 O O . ARG A 1 87 ? 6.536 5.031 2.727 1.00 95.88 87 ARG A O 1
ATOM 624 N N . ASN A 1 88 ? 7.017 3.130 1.617 1.00 97.19 88 ASN A N 1
ATOM 625 C CA . ASN A 1 88 ? 5.730 2.956 0.959 1.00 97.19 88 ASN A CA 1
ATOM 626 C C . ASN A 1 88 ? 5.200 1.563 1.285 1.00 97.19 88 ASN A C 1
ATOM 628 O O . ASN A 1 88 ? 5.863 0.574 0.999 1.00 97.19 88 ASN A O 1
ATOM 632 N N . THR A 1 89 ? 3.997 1.471 1.842 1.00 98.12 89 THR A N 1
ATOM 633 C CA . THR A 1 89 ? 3.360 0.176 2.103 1.00 98.12 89 THR A CA 1
ATOM 634 C C . THR A 1 89 ? 2.328 -0.122 1.024 1.00 98.12 89 THR A C 1
ATOM 636 O O . THR A 1 89 ? 1.394 0.662 0.814 1.00 98.12 89 THR A O 1
ATOM 639 N N . VAL A 1 90 ? 2.511 -1.257 0.351 1.00 98.19 90 VAL A N 1
ATOM 640 C CA . VAL A 1 90 ? 1.629 -1.801 -0.684 1.00 98.19 90 VAL A CA 1
ATOM 641 C C . VAL A 1 90 ? 0.770 -2.912 -0.089 1.00 98.19 90 VAL A C 1
ATOM 643 O O . VAL A 1 90 ? 1.276 -3.844 0.527 1.00 98.19 90 VAL A O 1
ATOM 646 N N . ILE A 1 91 ? -0.538 -2.823 -0.297 1.00 98.38 91 ILE A N 1
ATOM 647 C CA . ILE A 1 91 ? -1.535 -3.826 0.062 1.00 98.38 91 ILE A CA 1
ATOM 648 C C . ILE A 1 91 ? -1.713 -4.754 -1.133 1.00 98.38 91 ILE A C 1
ATOM 650 O O . ILE A 1 91 ? -2.156 -4.322 -2.206 1.00 98.38 91 ILE A O 1
ATOM 654 N N . LEU A 1 92 ? -1.399 -6.031 -0.933 1.00 97.75 92 LEU A N 1
ATOM 655 C CA . LEU A 1 92 ? -1.557 -7.042 -1.967 1.00 97.75 92 LEU A CA 1
ATOM 656 C C . LEU A 1 92 ? -3.049 -7.353 -2.225 1.00 97.75 92 LEU A C 1
ATOM 658 O O . LEU A 1 92 ? -3.864 -7.296 -1.294 1.00 97.75 92 LEU A O 1
ATOM 662 N N . PRO A 1 93 ? -3.448 -7.702 -3.465 1.00 96.38 93 PRO A N 1
ATOM 663 C CA . PRO A 1 93 ? -4.859 -7.908 -3.809 1.00 96.38 93 PRO A CA 1
ATOM 664 C C . PRO A 1 93 ? -5.548 -8.999 -2.979 1.00 96.38 93 PRO A C 1
ATOM 666 O O . PRO A 1 93 ? -6.717 -8.858 -2.611 1.00 96.38 93 PRO A O 1
ATOM 669 N N . GLN A 1 94 ? -4.805 -10.048 -2.614 1.00 95.56 94 GLN A N 1
ATOM 670 C CA . GLN A 1 94 ? -5.304 -11.235 -1.911 1.00 95.56 94 GLN A CA 1
ATOM 671 C C . GLN A 1 94 ? -5.852 -10.903 -0.515 1.00 95.56 94 GLN A C 1
ATOM 673 O O . GLN A 1 94 ? -6.748 -11.587 -0.026 1.00 95.56 94 GLN A O 1
ATOM 678 N N . VAL A 1 95 ? -5.366 -9.830 0.121 1.00 96.62 95 VAL A N 1
ATOM 679 C CA . VAL A 1 95 ? -5.796 -9.433 1.473 1.00 96.62 95 VAL A CA 1
ATOM 680 C C . VAL A 1 95 ? -6.823 -8.304 1.484 1.00 96.62 95 VAL A C 1
ATOM 682 O O . VAL A 1 95 ? -7.247 -7.877 2.554 1.00 96.62 95 VAL A O 1
ATOM 685 N N . ARG A 1 96 ? -7.292 -7.814 0.329 1.00 94.75 96 ARG A N 1
ATOM 686 C CA . ARG A 1 96 ? -8.186 -6.641 0.270 1.00 94.75 96 ARG A CA 1
ATOM 687 C C . ARG A 1 96 ? -9.496 -6.828 1.041 1.00 94.75 96 ARG A C 1
ATOM 689 O O . ARG A 1 96 ? -9.983 -5.881 1.655 1.00 94.75 96 ARG A O 1
ATOM 696 N N . ALA A 1 97 ? -10.074 -8.028 1.014 1.00 96.12 97 ALA A N 1
ATOM 697 C CA . ALA A 1 97 ? -11.257 -8.341 1.815 1.00 96.12 97 ALA A CA 1
ATOM 698 C C . ALA A 1 97 ? -10.935 -8.365 3.316 1.00 96.12 97 ALA A C 1
ATOM 700 O O . ALA A 1 97 ? -11.694 -7.815 4.110 1.00 96.12 97 ALA A O 1
ATOM 701 N N . ALA A 1 98 ? -9.780 -8.921 3.683 1.00 97.50 98 ALA A N 1
ATOM 702 C CA . ALA A 1 98 ? -9.317 -8.987 5.062 1.00 97.50 98 ALA A CA 1
ATOM 703 C C . ALA A 1 98 ? -9.016 -7.588 5.636 1.00 97.50 98 ALA A C 1
ATOM 705 O O . ALA A 1 98 ? -9.389 -7.304 6.763 1.00 97.50 98 ALA A O 1
ATOM 706 N N . VAL A 1 99 ? -8.479 -6.658 4.837 1.00 97.94 99 VAL A N 1
ATOM 707 C CA . VAL A 1 99 ? -8.295 -5.245 5.234 1.00 97.94 99 VAL A CA 1
ATOM 708 C C . VAL A 1 99 ? -9.626 -4.553 5.561 1.00 97.94 99 VAL A C 1
ATOM 710 O O . VAL A 1 99 ? -9.688 -3.713 6.456 1.00 97.94 99 VAL A O 1
ATOM 713 N N . ARG A 1 100 ? -10.718 -4.901 4.868 1.00 97.38 100 ARG A N 1
ATOM 714 C CA . ARG A 1 100 ? -12.050 -4.381 5.223 1.00 97.38 100 ARG A CA 1
ATOM 715 C C . ARG A 1 100 ? -12.555 -4.971 6.538 1.00 97.38 100 ARG A C 1
ATOM 717 O O . ARG A 1 100 ? -13.155 -4.244 7.322 1.00 97.38 100 ARG A O 1
ATOM 724 N N . ALA A 1 101 ? -12.309 -6.259 6.779 1.00 97.88 101 ALA A N 1
ATOM 725 C CA . ALA A 1 101 ? -12.653 -6.903 8.045 1.00 97.88 101 ALA A CA 1
ATOM 726 C C . ALA A 1 101 ? -11.872 -6.284 9.216 1.00 97.88 101 ALA A C 1
ATOM 728 O O . ALA A 1 101 ? -12.469 -5.947 10.232 1.00 97.88 101 ALA A O 1
ATOM 729 N N . ASP A 1 102 ? -10.581 -6.016 9.024 1.00 98.31 102 ASP A N 1
ATOM 730 C CA . ASP A 1 102 ? -9.729 -5.313 9.984 1.00 98.31 102 ASP A CA 1
ATOM 731 C C . ASP A 1 102 ? -10.282 -3.936 10.366 1.00 98.31 102 ASP A C 1
ATOM 733 O O . ASP A 1 102 ? -10.293 -3.573 11.537 1.00 98.31 102 ASP A O 1
ATOM 737 N N . GLN A 1 103 ? -10.773 -3.153 9.401 1.00 98.06 103 GLN A N 1
ATOM 738 C CA . GLN A 1 103 ? -11.387 -1.856 9.702 1.00 98.06 103 GLN A CA 1
ATOM 739 C C . GLN A 1 103 ? -12.614 -2.012 10.614 1.00 98.06 103 GLN A C 1
ATOM 741 O O . GLN A 1 103 ? -12.798 -1.209 11.528 1.00 98.06 103 GLN A O 1
ATOM 746 N N . VAL A 1 104 ? -13.447 -3.031 10.378 1.00 97.69 104 VAL A N 1
ATOM 747 C CA . VAL A 1 104 ? -14.617 -3.330 11.220 1.00 97.69 104 VAL A CA 1
ATOM 748 C C . VAL A 1 104 ? -14.175 -3.771 12.616 1.00 97.69 104 VAL A C 1
ATOM 750 O O . VAL A 1 104 ? -14.718 -3.278 13.599 1.00 97.69 104 VAL A O 1
ATOM 753 N N . GLU A 1 105 ? -13.156 -4.626 12.708 1.00 97.38 105 GLU A N 1
ATOM 754 C CA . GLU A 1 105 ? -12.550 -5.073 13.968 1.00 97.38 105 GLU A CA 1
ATOM 755 C C . GLU A 1 105 ? -12.024 -3.892 14.798 1.00 97.38 105 GLU A C 1
ATOM 757 O O . GLU A 1 105 ? -12.325 -3.775 15.989 1.00 97.38 105 GLU A O 1
ATOM 762 N N . ILE A 1 106 ? -11.282 -2.980 14.162 1.00 97.94 106 ILE A N 1
ATOM 763 C CA . ILE A 1 106 ? -10.768 -1.766 14.802 1.00 97.94 106 ILE A CA 1
ATOM 764 C C . ILE A 1 106 ? -11.929 -0.884 15.266 1.00 97.94 106 ILE A C 1
ATOM 766 O O . ILE A 1 106 ? -11.932 -0.411 16.402 1.00 97.94 106 ILE A O 1
ATOM 770 N N . GLN A 1 107 ? -12.931 -0.672 14.410 1.00 97.50 107 GLN A N 1
ATOM 771 C CA . GLN A 1 107 ? -14.077 0.177 14.731 1.00 97.50 107 GLN A CA 1
ATOM 772 C C . GLN A 1 107 ? -14.924 -0.388 15.882 1.00 97.50 107 GLN A C 1
ATOM 774 O O . GLN A 1 107 ? -15.494 0.390 16.645 1.00 97.50 107 GLN A O 1
ATOM 779 N N . ALA A 1 108 ? -14.988 -1.715 16.013 1.00 96.12 108 ALA A N 1
ATOM 780 C CA . ALA A 1 108 ? -15.656 -2.422 17.104 1.00 96.12 108 ALA A CA 1
ATOM 781 C C . ALA A 1 108 ? -14.819 -2.488 18.399 1.00 96.12 108 ALA A C 1
ATOM 783 O O . ALA A 1 108 ? -15.316 -2.937 19.428 1.00 96.12 108 ALA A O 1
ATOM 784 N N . GLY A 1 109 ? -13.561 -2.033 18.366 1.00 96.62 109 GLY A N 1
ATOM 785 C CA . GLY A 1 109 ? -12.657 -2.038 19.517 1.00 96.62 109 GLY A CA 1
ATOM 786 C C . GLY A 1 109 ? -12.058 -3.397 19.859 1.00 96.62 109 GLY A C 1
ATOM 787 O O . GLY A 1 109 ? -11.639 -3.605 20.993 1.00 96.62 109 GLY A O 1
ATOM 788 N N . HIS A 1 110 ? -12.004 -4.315 18.895 1.00 96.50 110 HIS A N 1
ATOM 789 C CA . HIS A 1 110 ? -11.375 -5.625 19.073 1.00 96.50 110 HIS A CA 1
ATOM 790 C C . HIS A 1 110 ? -9.867 -5.610 18.773 1.00 96.50 110 HIS A C 1
ATOM 792 O O . HIS A 1 110 ? -9.141 -6.483 19.243 1.00 96.50 110 HIS A O 1
ATOM 798 N N . ALA A 1 111 ? -9.383 -4.601 18.042 1.00 97.50 111 ALA A N 1
ATOM 799 C CA . ALA A 1 111 ? -7.961 -4.426 17.766 1.00 97.50 111 ALA A CA 1
ATOM 800 C C . ALA A 1 111 ? -7.212 -3.822 18.967 1.00 97.50 111 ALA A C 1
ATOM 802 O O . ALA A 1 111 ? -7.716 -2.936 19.663 1.00 97.50 111 ALA A O 1
ATOM 803 N N . ARG A 1 112 ? -5.956 -4.234 19.164 1.00 97.69 112 ARG A N 1
ATOM 804 C CA . ARG A 1 112 ? -5.082 -3.676 20.204 1.00 97.69 112 ARG A CA 1
ATOM 805 C C . ARG A 1 112 ? -4.576 -2.297 19.787 1.00 97.69 112 ARG A C 1
ATOM 807 O O . ARG A 1 112 ? -4.039 -2.155 18.691 1.00 97.69 112 ARG A O 1
ATOM 814 N N . TRP A 1 113 ? -4.691 -1.306 20.671 1.00 97.50 113 TRP A N 1
ATOM 815 C CA . TRP A 1 113 ? -4.145 0.040 20.472 1.00 97.50 113 TRP A CA 1
ATOM 816 C C . TRP A 1 113 ? -2.892 0.255 21.323 1.00 97.50 113 TRP A C 1
ATOM 818 O O . TRP A 1 113 ? -2.970 0.261 22.550 1.00 97.50 113 TRP A O 1
ATOM 828 N N . GLU A 1 114 ? -1.748 0.466 20.678 1.00 97.06 114 GLU A N 1
ATOM 829 C CA . GLU A 1 114 ? -0.470 0.720 21.349 1.00 97.06 114 GLU A CA 1
ATOM 830 C C . GLU A 1 114 ? 0.427 1.616 20.492 1.00 97.06 114 GLU A C 1
ATOM 832 O O . GLU A 1 114 ? 0.451 1.498 19.269 1.00 97.06 114 GLU A O 1
ATOM 837 N N . SER A 1 115 ? 1.163 2.537 21.122 1.00 95.50 115 SER A N 1
ATOM 838 C CA . SER A 1 115 ? 2.155 3.391 20.443 1.00 95.50 115 SER A CA 1
ATOM 839 C C . SER A 1 115 ? 1.635 4.118 19.189 1.00 95.50 115 SER A C 1
ATOM 841 O O . SER A 1 115 ? 2.370 4.316 18.225 1.00 95.50 115 SER A O 1
ATOM 843 N N . GLY A 1 116 ? 0.356 4.509 19.187 1.00 96.31 116 GLY A N 1
ATOM 844 C CA . GLY A 1 116 ? -0.270 5.204 18.057 1.00 96.31 116 GLY A CA 1
ATOM 845 C C . GLY A 1 116 ? -0.723 4.301 16.904 1.00 96.31 116 GLY A C 1
ATOM 846 O O . GLY A 1 116 ? -1.104 4.822 15.855 1.00 96.31 116 GLY A O 1
ATOM 847 N N . LEU A 1 117 ? -0.688 2.977 17.078 1.00 98.38 117 LEU A N 1
ATOM 848 C CA . LEU A 1 117 ? -1.033 1.993 16.057 1.00 98.38 117 LEU A CA 1
ATOM 849 C C . LEU A 1 117 ? -2.123 1.034 16.540 1.00 98.38 117 LEU A C 1
ATOM 851 O O . LEU A 1 117 ? -2.150 0.618 17.700 1.00 98.38 117 LEU A O 1
ATOM 855 N N . TYR A 1 118 ? -2.981 0.626 15.609 1.00 98.62 118 TYR A N 1
ATOM 856 C CA . TYR A 1 118 ? -3.847 -0.535 15.772 1.00 98.62 118 TYR A CA 1
ATOM 857 C C . TYR A 1 118 ? -3.131 -1.790 15.294 1.00 98.62 118 TYR A C 1
ATOM 859 O O . TYR A 1 118 ? -2.582 -1.793 14.196 1.00 98.62 118 TYR A O 1
ATOM 867 N N . THR A 1 119 ? -3.181 -2.858 16.087 1.00 98.56 119 THR A N 1
ATOM 868 C CA . THR A 1 119 ? -2.794 -4.217 15.686 1.00 98.56 119 THR A CA 1
ATOM 869 C C . THR A 1 119 ? -4.039 -5.095 15.694 1.00 98.56 119 THR A C 1
ATOM 871 O O . THR A 1 119 ? -4.668 -5.244 16.743 1.00 98.56 119 THR A O 1
ATOM 874 N N . THR A 1 120 ? -4.404 -5.647 14.539 1.00 98.19 120 THR A N 1
ATOM 875 C CA . THR A 1 120 ? -5.575 -6.528 14.408 1.00 98.19 120 THR A CA 1
ATOM 876 C C . THR A 1 120 ? -5.238 -7.973 14.756 1.00 98.19 120 THR A C 1
ATOM 878 O O . THR A 1 120 ? -4.065 -8.355 14.781 1.00 98.19 120 THR A O 1
ATOM 881 N N . ALA A 1 121 ? -6.253 -8.807 14.977 1.00 97.12 121 ALA A N 1
ATOM 882 C CA . ALA A 1 121 ? -6.097 -10.240 15.239 1.00 97.12 121 ALA A CA 1
ATOM 883 C C . ALA A 1 121 ? -5.358 -10.974 14.105 1.00 97.12 121 ALA A C 1
ATOM 885 O O . ALA A 1 121 ? -4.681 -11.973 14.331 1.00 97.12 121 ALA A O 1
ATOM 886 N N . SER A 1 122 ? -5.438 -10.444 12.881 1.00 96.56 122 SER A N 1
ATOM 887 C CA . SER A 1 122 ? -4.686 -10.947 11.727 1.00 96.56 122 SER A CA 1
ATOM 888 C C . SER A 1 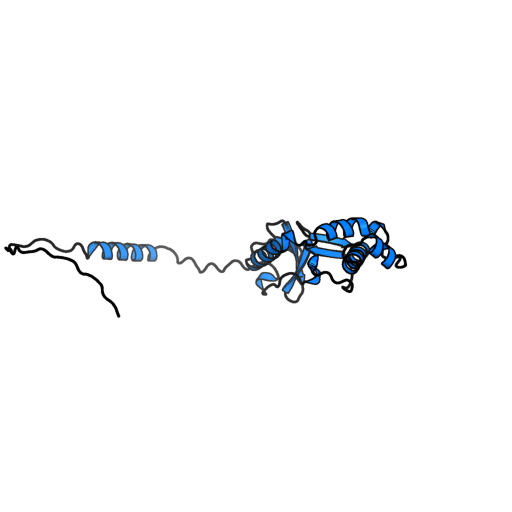122 ? -3.184 -10.618 11.749 1.00 96.56 122 SER A C 1
ATOM 890 O O . SER A 1 122 ? -2.452 -11.055 10.862 1.00 96.56 122 SER A O 1
ATOM 892 N N . 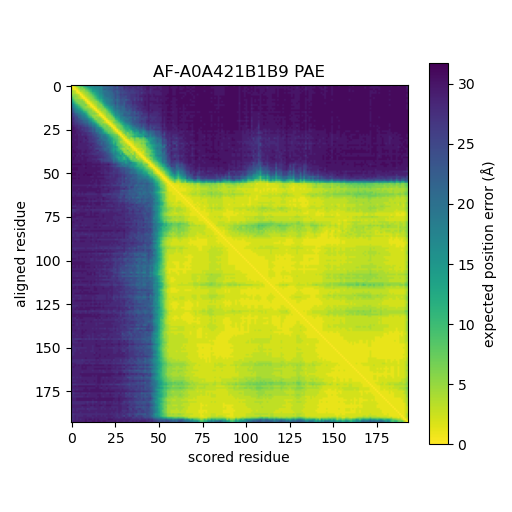GLY A 1 123 ? -2.723 -9.816 12.714 1.00 98.00 123 GLY A N 1
ATOM 893 C CA . GLY A 1 123 ? -1.342 -9.351 12.822 1.00 98.00 123 GLY A CA 1
ATOM 894 C C . GLY A 1 123 ? -0.992 -8.165 11.917 1.00 98.00 123 GLY A C 1
ATOM 895 O O . GLY A 1 123 ? 0.183 -7.822 11.803 1.00 98.00 123 GLY A O 1
ATOM 896 N N . ARG A 1 124 ? -1.972 -7.529 11.259 1.00 98.56 124 ARG A N 1
ATOM 897 C CA . ARG A 1 124 ? -1.748 -6.304 10.474 1.00 98.56 124 ARG A CA 1
ATOM 898 C C . ARG A 1 124 ? -1.766 -5.070 11.363 1.00 98.56 124 ARG A C 1
ATOM 900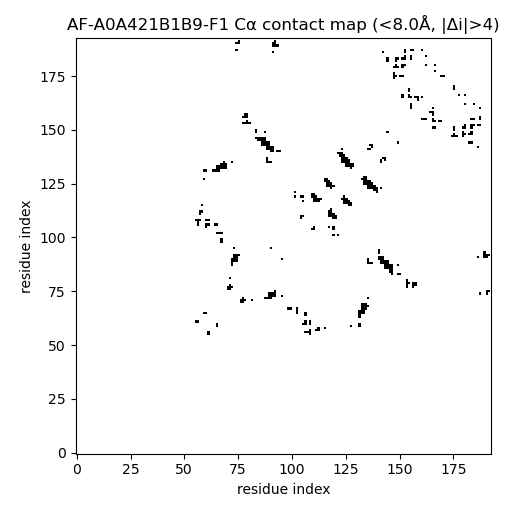 O O . ARG A 1 124 ? -2.601 -4.947 12.263 1.00 98.56 124 ARG A O 1
ATOM 907 N N . ARG A 1 125 ? -0.857 -4.139 11.075 1.00 98.62 125 ARG A N 1
ATOM 908 C CA . ARG A 1 125 ? -0.722 -2.873 11.789 1.00 98.62 125 ARG A CA 1
ATOM 909 C C . ARG A 1 125 ? -1.121 -1.684 10.933 1.00 98.62 125 ARG A C 1
ATOM 911 O O . ARG A 1 125 ? -0.749 -1.583 9.761 1.00 98.62 125 ARG A O 1
ATOM 918 N N . TYR A 1 126 ? -1.835 -0.757 11.561 1.00 98.62 126 TYR A N 1
ATOM 919 C CA . TYR A 1 126 ? -2.345 0.454 10.931 1.00 98.62 126 TYR A CA 1
ATOM 920 C C . TYR A 1 126 ? -2.098 1.665 11.813 1.00 98.62 126 TYR A C 1
ATOM 922 O O . TYR A 1 126 ? -2.314 1.613 13.023 1.00 98.62 126 TYR A O 1
ATOM 930 N N . GLY A 1 127 ? -1.717 2.774 11.193 1.00 98.19 127 GLY A N 1
ATOM 931 C CA . GLY A 1 127 ? -1.848 4.085 11.810 1.00 98.19 127 GLY A CA 1
ATOM 932 C C . GLY A 1 127 ? -3.134 4.768 11.358 1.00 98.19 127 GLY A C 1
ATOM 933 O O . GLY A 1 127 ? -3.820 4.301 10.446 1.00 98.19 127 GLY A O 1
ATOM 934 N N . VAL A 1 128 ? -3.459 5.887 12.000 1.00 98.12 128 VAL A N 1
ATOM 935 C CA . VAL A 1 128 ? -4.637 6.697 11.675 1.00 98.12 128 VAL A CA 1
ATOM 936 C C . VAL A 1 128 ? -4.183 8.112 11.347 1.00 98.12 128 VAL A C 1
ATOM 938 O O . VAL A 1 128 ? -3.515 8.753 12.155 1.00 98.12 128 VAL A O 1
ATOM 941 N N . GLU A 1 129 ? -4.538 8.597 10.162 1.00 97.00 129 GLU A N 1
ATOM 942 C CA . GLU A 1 129 ? -4.384 10.007 9.802 1.00 97.00 129 GLU A CA 1
ATOM 943 C C . GLU A 1 129 ? -5.338 10.881 10.631 1.00 97.00 129 GLU A C 1
ATOM 945 O O . GLU A 1 129 ? -6.384 10.424 11.095 1.00 97.00 129 GLU A O 1
ATOM 950 N N . SER A 1 130 ? -5.056 12.179 10.744 1.00 96.12 130 SER A N 1
ATOM 951 C CA . SER A 1 130 ? -5.898 13.126 11.500 1.00 96.12 130 SER A CA 1
ATOM 952 C C . SER A 1 130 ? -7.372 13.159 11.060 1.00 96.12 130 SER A C 1
ATOM 954 O O . SER A 1 130 ? -8.247 13.496 11.852 1.00 96.12 130 SER A O 1
ATOM 956 N N . ASN A 1 131 ? -7.662 12.777 9.813 1.00 96.12 131 ASN A N 1
ATOM 957 C CA . ASN A 1 131 ? -9.009 12.725 9.237 1.00 96.12 131 ASN A CA 1
ATOM 958 C C . ASN A 1 131 ? -9.725 11.363 9.398 1.00 96.12 131 ASN A C 1
ATOM 960 O O . ASN A 1 131 ? -10.754 11.138 8.747 1.00 96.12 131 ASN A O 1
ATOM 964 N N . GLY A 1 132 ? -9.152 10.444 10.184 1.00 97.19 132 GLY A N 1
ATOM 965 C CA . GLY A 1 132 ? -9.687 9.105 10.448 1.00 97.19 132 GLY A CA 1
ATOM 966 C C . GLY A 1 132 ? -9.371 8.052 9.384 1.00 97.19 132 GLY A C 1
ATOM 967 O O . GLY A 1 132 ? -9.912 6.950 9.440 1.00 97.19 132 GLY A O 1
ATOM 968 N N . THR A 1 133 ? -8.529 8.360 8.397 1.00 98.25 133 THR A N 1
ATOM 969 C CA . THR A 1 133 ? -8.116 7.391 7.370 1.00 98.25 133 THR A CA 1
ATOM 970 C C . THR A 1 133 ? -7.050 6.458 7.924 1.00 98.25 133 THR A C 1
ATOM 972 O O . THR A 1 133 ? -6.004 6.915 8.379 1.00 98.25 133 THR A O 1
ATOM 975 N N . LEU A 1 134 ? -7.292 5.152 7.854 1.00 98.31 134 LEU A N 1
ATOM 976 C CA . LEU A 1 134 ? -6.282 4.152 8.174 1.00 98.31 134 LEU A CA 1
ATOM 977 C C . LEU A 1 134 ? -5.188 4.154 7.105 1.00 98.31 134 LEU A C 1
ATOM 979 O O . LEU A 1 134 ? -5.490 4.136 5.915 1.00 98.31 134 LEU A O 1
ATOM 983 N N . TYR A 1 135 ? -3.923 4.116 7.509 1.00 97.69 135 TYR A N 1
ATOM 984 C CA . TYR A 1 135 ? -2.817 3.822 6.598 1.00 97.69 135 TYR A CA 1
ATOM 985 C C . TYR A 1 135 ? -2.117 2.531 7.026 1.00 97.69 135 TYR A C 1
ATOM 987 O O . TYR A 1 135 ? -1.899 2.316 8.223 1.00 97.69 135 TYR A O 1
ATOM 995 N N . PRO A 1 136 ? -1.786 1.646 6.071 1.00 98.12 136 PRO A N 1
ATOM 996 C CA . PRO A 1 136 ? -1.116 0.394 6.380 1.00 98.12 136 PRO A CA 1
ATOM 997 C C . PRO A 1 136 ? 0.326 0.670 6.816 1.00 98.12 136 PRO A C 1
ATOM 999 O O . PRO A 1 136 ? 1.015 1.492 6.208 1.00 98.12 136 PRO A O 1
ATOM 1002 N N . VAL A 1 137 ? 0.782 -0.035 7.850 1.00 98.06 137 VAL A N 1
ATOM 1003 C CA . VAL A 1 137 ? 2.173 0.011 8.316 1.00 98.06 137 VAL A CA 1
ATOM 1004 C C . VAL A 1 137 ? 2.884 -1.259 7.870 1.00 98.06 137 VAL A C 1
ATOM 1006 O O . VAL A 1 137 ? 3.713 -1.201 6.962 1.00 98.06 137 VAL A O 1
ATOM 1009 N N . ASP A 1 138 ? 2.498 -2.406 8.432 1.00 98.19 138 ASP A N 1
ATOM 1010 C CA . ASP A 1 138 ? 3.036 -3.728 8.098 1.00 98.19 138 ASP A CA 1
ATOM 1011 C C . ASP A 1 138 ? 2.109 -4.874 8.534 1.00 98.19 138 ASP A C 1
ATOM 1013 O O . ASP A 1 138 ? 1.010 -4.649 9.043 1.00 98.19 138 ASP A O 1
ATOM 1017 N N . GLY A 1 139 ? 2.542 -6.105 8.266 1.00 98.00 139 GLY A N 1
ATOM 1018 C CA . GLY A 1 139 ? 1.834 -7.337 8.594 1.00 98.00 139 GLY A CA 1
ATOM 1019 C C . GLY A 1 139 ? 1.452 -8.157 7.358 1.00 98.00 139 GLY A C 1
ATOM 1020 O O . GLY A 1 139 ? 1.821 -7.808 6.232 1.00 98.00 139 GLY A O 1
ATOM 1021 N N . PRO A 1 140 ? 0.728 -9.274 7.540 1.00 98.31 140 PRO A N 1
ATOM 1022 C CA . PRO A 1 140 ? 0.440 -10.213 6.459 1.00 98.31 140 PRO A CA 1
ATOM 1023 C C . PRO A 1 140 ? -0.280 -9.570 5.266 1.00 98.31 140 PRO A C 1
ATOM 1025 O O . PRO A 1 140 ? -1.371 -9.013 5.405 1.00 98.31 140 PRO A O 1
ATOM 1028 N N . GLY A 1 141 ? 0.326 -9.686 4.080 1.00 97.69 141 GLY A N 1
ATOM 1029 C CA . GLY A 1 141 ? -0.173 -9.109 2.827 1.00 97.69 141 GLY A CA 1
ATOM 1030 C C . GLY A 1 141 ? 0.146 -7.626 2.618 1.00 97.69 141 GLY A C 1
ATOM 1031 O O . GLY A 1 141 ? -0.320 -7.048 1.635 1.00 97.69 141 GLY A O 1
ATOM 1032 N N . PHE A 1 142 ? 0.928 -7.011 3.512 1.00 98.44 142 PHE A N 1
ATOM 1033 C CA . PHE A 1 142 ? 1.505 -5.681 3.331 1.00 98.44 142 PHE A CA 1
ATOM 1034 C C . PHE A 1 142 ? 2.982 -5.804 2.981 1.00 98.44 142 PHE A C 1
ATOM 1036 O O . PHE A 1 142 ? 3.752 -6.422 3.713 1.00 98.44 142 PHE A O 1
ATOM 1043 N N . VAL A 1 143 ? 3.391 -5.182 1.880 1.00 98.31 143 VAL A N 1
ATOM 1044 C CA . VAL A 1 143 ? 4.792 -5.142 1.461 1.00 98.31 143 VAL A CA 1
ATOM 1045 C C . VAL A 1 143 ? 5.310 -3.721 1.599 1.00 98.31 143 VAL A C 1
ATOM 1047 O O . VAL A 1 143 ? 4.801 -2.801 0.961 1.00 98.31 143 VAL A O 1
ATOM 1050 N N . GLN A 1 144 ? 6.320 -3.541 2.446 1.00 98.19 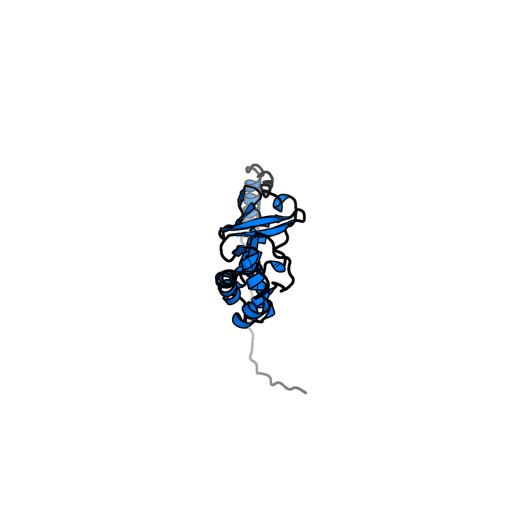144 GLN A N 1
ATOM 1051 C CA . GLN A 1 144 ? 7.030 -2.272 2.569 1.00 98.19 144 GLN A CA 1
ATOM 1052 C C . GLN A 1 144 ? 8.085 -2.176 1.474 1.00 98.19 144 GLN A C 1
ATOM 1054 O O . GLN A 1 144 ? 8.907 -3.081 1.347 1.00 98.19 144 GLN A O 1
ATOM 1059 N N . LEU A 1 145 ? 8.073 -1.081 0.727 1.00 98.12 145 LEU A N 1
ATOM 1060 C CA . LEU A 1 145 ? 9.050 -0.735 -0.293 1.00 98.12 145 LEU A CA 1
ATOM 1061 C C . LEU A 1 145 ? 9.739 0.572 0.084 1.00 98.12 145 LEU A C 1
ATOM 1063 O O . LEU A 1 145 ? 9.077 1.521 0.527 1.00 98.12 145 LEU A O 1
ATOM 1067 N N . ASP A 1 146 ? 11.049 0.633 -0.116 1.00 98.19 146 ASP A N 1
ATOM 1068 C CA . ASP A 1 146 ? 11.756 1.908 -0.070 1.00 98.19 146 ASP A CA 1
ATOM 1069 C C . ASP A 1 146 ? 11.383 2.795 -1.275 1.00 98.19 146 ASP A C 1
ATOM 1071 O O . ASP A 1 146 ? 10.569 2.436 -2.140 1.00 98.19 146 ASP A O 1
ATOM 1075 N N . ARG A 1 147 ? 11.945 4.005 -1.326 1.00 97.81 147 ARG A N 1
ATOM 1076 C CA . ARG A 1 147 ? 11.666 4.948 -2.412 1.00 97.81 147 ARG A CA 1
ATOM 1077 C C . ARG A 1 147 ? 12.073 4.412 -3.787 1.00 97.81 147 ARG A C 1
ATOM 1079 O O . ARG A 1 147 ? 11.335 4.621 -4.750 1.00 97.81 147 ARG A O 1
ATOM 1086 N N . ALA A 1 148 ? 13.232 3.772 -3.894 1.00 98.38 148 ALA A N 1
ATOM 1087 C CA . ALA A 1 148 ? 13.755 3.266 -5.157 1.00 98.38 148 ALA A CA 1
ATOM 1088 C C . ALA A 1 148 ? 12.939 2.062 -5.644 1.00 98.38 148 ALA A C 1
ATOM 1090 O O . ALA A 1 148 ? 12.515 2.034 -6.799 1.00 98.38 148 ALA A O 1
ATOM 1091 N N . GLU A 1 149 ? 12.650 1.116 -4.749 1.00 98.56 149 GLU A N 1
ATOM 1092 C CA . GLU A 1 149 ? 11.812 -0.060 -4.994 1.00 98.56 149 GLU A CA 1
ATOM 1093 C C . GLU A 1 149 ? 10.394 0.346 -5.429 1.00 98.56 149 GLU A C 1
ATOM 1095 O O . GLU A 1 149 ? 9.846 -0.201 -6.387 1.00 98.56 149 GLU A O 1
ATOM 1100 N N . TYR A 1 150 ? 9.797 1.353 -4.781 1.00 98.31 150 TYR A N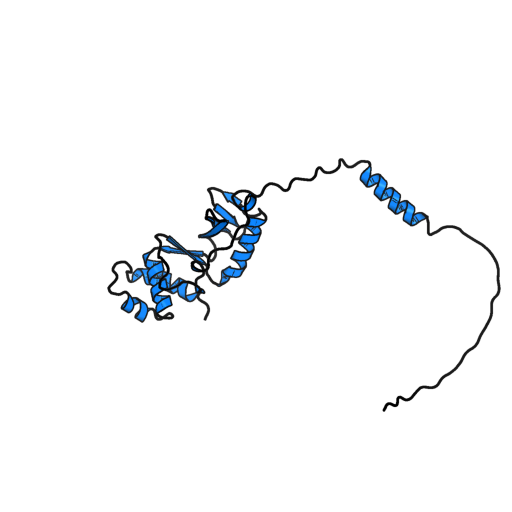 1
ATOM 1101 C CA . TYR A 1 150 ? 8.475 1.846 -5.173 1.00 98.31 150 TYR A CA 1
ATOM 1102 C C . TYR A 1 150 ? 8.491 2.511 -6.557 1.00 98.31 150 TYR A C 1
ATOM 1104 O O . TYR A 1 150 ? 7.599 2.259 -7.366 1.00 98.31 150 TYR A O 1
ATOM 1112 N N . LYS A 1 151 ? 9.519 3.310 -6.881 1.00 98.12 151 LYS A N 1
ATOM 1113 C CA . LYS A 1 151 ? 9.672 3.891 -8.228 1.00 98.12 151 LYS A CA 1
ATOM 1114 C C . LYS A 1 151 ? 9.903 2.815 -9.295 1.00 98.12 151 LYS A C 1
ATOM 1116 O O . LYS A 1 151 ? 9.357 2.926 -10.392 1.00 98.12 151 LYS A O 1
ATOM 1121 N N . ALA A 1 152 ? 10.651 1.756 -8.981 1.00 98.50 152 ALA A N 1
ATOM 1122 C CA . ALA A 1 152 ? 10.793 0.600 -9.864 1.00 98.50 152 ALA A CA 1
ATOM 1123 C C . ALA A 1 152 ? 9.435 -0.083 -10.101 1.00 98.50 152 ALA A C 1
ATOM 1125 O O . ALA A 1 152 ? 9.068 -0.330 -11.249 1.00 98.50 152 ALA A O 1
ATOM 1126 N N . LEU A 1 153 ? 8.627 -0.286 -9.052 1.00 98.31 153 LEU A N 1
ATOM 1127 C CA . LEU A 1 153 ? 7.265 -0.816 -9.187 1.00 98.31 153 LEU A CA 1
ATOM 1128 C C . LEU A 1 153 ? 6.393 0.076 -10.084 1.00 98.31 153 LEU A C 1
ATOM 1130 O O . LEU A 1 153 ? 5.676 -0.433 -10.943 1.00 98.31 153 LEU A O 1
ATOM 1134 N N . GLN A 1 154 ? 6.480 1.400 -9.944 1.00 97.88 154 GL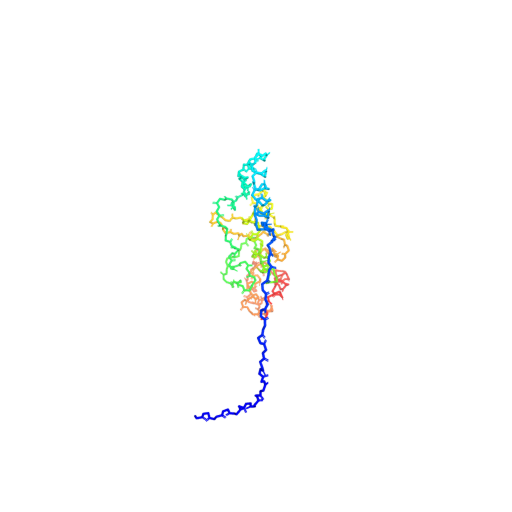N A N 1
ATOM 1135 C CA . GLN A 1 154 ? 5.776 2.344 -10.818 1.00 97.88 154 GLN A CA 1
ATOM 1136 C C . GLN A 1 154 ? 6.206 2.229 -12.282 1.00 97.88 154 GLN A C 1
ATOM 1138 O O . GLN A 1 154 ? 5.355 2.300 -13.171 1.00 97.88 154 GLN A O 1
ATOM 1143 N N . ALA A 1 155 ? 7.499 2.024 -12.544 1.00 98.19 155 ALA A N 1
ATOM 1144 C CA . ALA A 1 155 ? 8.004 1.783 -13.890 1.00 98.19 155 ALA A CA 1
ATOM 1145 C C . ALA A 1 155 ? 7.444 0.471 -14.464 1.00 98.19 155 ALA A C 1
ATOM 1147 O O . ALA A 1 155 ? 6.924 0.471 -15.577 1.00 98.19 155 ALA A O 1
ATOM 1148 N N . ILE A 1 156 ? 7.445 -0.619 -13.691 1.00 97.81 156 ILE A N 1
ATOM 1149 C CA . ILE A 1 156 ? 6.852 -1.900 -14.112 1.00 97.81 156 ILE A CA 1
ATOM 1150 C C . ILE A 1 156 ? 5.355 -1.725 -14.415 1.00 97.81 156 ILE A C 1
ATOM 1152 O O . ILE A 1 156 ? 4.874 -2.174 -15.454 1.00 97.81 156 ILE A O 1
ATOM 1156 N N . VAL A 1 157 ? 4.619 -1.006 -13.560 1.00 96.44 157 VAL A N 1
ATOM 1157 C CA . VAL A 1 157 ? 3.203 -0.666 -13.781 1.00 96.44 157 VAL A CA 1
ATOM 1158 C C . VAL A 1 157 ? 3.011 0.127 -15.075 1.00 96.44 157 VAL A C 1
ATOM 1160 O O . VAL A 1 157 ? 2.110 -0.194 -15.845 1.00 96.44 157 VAL A O 1
ATOM 1163 N N . LYS A 1 158 ? 3.851 1.137 -15.332 1.00 97.00 158 LYS A N 1
ATOM 1164 C CA . LYS A 1 158 ? 3.804 1.972 -16.544 1.00 97.00 158 LYS A CA 1
ATOM 1165 C C . LYS A 1 158 ? 4.034 1.162 -17.820 1.00 97.00 158 LYS A C 1
ATOM 1167 O O . LYS A 1 158 ? 3.431 1.459 -18.845 1.00 97.00 158 LYS A O 1
ATOM 1172 N N . HIS A 1 159 ? 4.904 0.161 -17.747 1.00 97.19 159 HIS A N 1
ATOM 1173 C CA . HIS A 1 159 ? 5.265 -0.715 -18.858 1.00 97.19 159 HIS A CA 1
ATOM 1174 C C . HIS A 1 159 ? 4.468 -2.030 -18.864 1.00 97.19 159 HIS A C 1
ATOM 1176 O O . HIS A 1 159 ? 4.880 -2.997 -19.495 1.00 97.19 159 HIS A O 1
ATOM 1182 N N . ASN A 1 160 ? 3.313 -2.075 -18.187 1.00 94.94 160 ASN A N 1
ATOM 1183 C CA . ASN A 1 160 ? 2.398 -3.223 -18.177 1.00 94.94 160 ASN A CA 1
ATOM 1184 C C . ASN A 1 160 ? 3.060 -4.561 -17.795 1.00 94.94 160 ASN A C 1
ATOM 1186 O O . ASN A 1 160 ? 2.667 -5.614 -18.288 1.00 94.94 160 ASN A O 1
ATOM 1190 N N . GLY A 1 161 ? 4.055 -4.531 -16.907 1.00 95.62 161 GLY A N 1
ATOM 1191 C CA . GLY A 1 161 ? 4.765 -5.729 -16.459 1.00 95.62 161 GLY A CA 1
ATOM 1192 C C . GLY A 1 161 ? 6.008 -6.101 -17.266 1.00 95.62 161 GLY A C 1
ATOM 1193 O O . GLY A 1 161 ? 6.708 -7.024 -16.860 1.00 95.62 161 GLY A O 1
ATOM 1194 N N . ASP A 1 162 ? 6.323 -5.395 -18.357 1.00 97.25 162 ASP A N 1
ATOM 1195 C CA . ASP A 1 162 ? 7.585 -5.581 -19.081 1.00 97.25 162 ASP A CA 1
ATOM 1196 C C . ASP A 1 162 ? 8.742 -4.979 -18.266 1.00 97.25 162 ASP A C 1
ATOM 1198 O O . ASP A 1 162 ? 8.980 -3.766 -18.269 1.00 97.25 162 ASP A O 1
ATOM 1202 N N . VAL A 1 163 ? 9.434 -5.847 -17.522 1.00 97.38 163 VAL A N 1
ATOM 1203 C CA . VAL A 1 163 ? 10.538 -5.471 -16.628 1.00 97.38 163 VAL A CA 1
ATOM 1204 C C . VAL A 1 163 ? 11.714 -4.897 -17.417 1.00 97.38 163 VAL A C 1
ATOM 1206 O O . VAL A 1 163 ? 12.280 -3.885 -17.005 1.00 97.38 163 VAL A O 1
ATOM 1209 N N . ASP A 1 164 ? 12.039 -5.461 -18.580 1.00 97.88 164 ASP A N 1
ATOM 1210 C CA . ASP A 1 164 ? 13.162 -4.990 -19.390 1.00 97.88 164 ASP A CA 1
ATOM 1211 C C . ASP A 1 164 ? 12.873 -3.605 -19.983 1.00 97.88 164 ASP A C 1
ATOM 1213 O O . ASP A 1 164 ? 13.734 -2.719 -19.975 1.00 97.88 164 ASP A O 1
ATOM 1217 N N . ALA A 1 165 ? 11.649 -3.375 -20.470 1.00 98.12 165 ALA A N 1
ATOM 1218 C CA . ALA A 1 165 ? 11.225 -2.052 -20.920 1.00 98.12 165 ALA A CA 1
ATOM 1219 C C . ALA A 1 165 ? 11.189 -1.042 -19.769 1.00 98.12 165 ALA A C 1
ATOM 1221 O O . ALA A 1 165 ? 11.621 0.098 -19.959 1.00 98.12 165 ALA A O 1
ATOM 1222 N N . ALA A 1 166 ? 10.742 -1.456 -18.580 1.00 98.12 166 ALA A N 1
ATOM 1223 C CA . ALA A 1 166 ? 10.744 -0.612 -17.392 1.00 98.12 166 ALA A CA 1
ATOM 1224 C C . ALA A 1 166 ? 12.168 -0.196 -16.988 1.00 98.12 166 ALA A C 1
ATOM 1226 O O . ALA A 1 166 ? 12.412 0.993 -16.783 1.00 98.12 166 ALA A O 1
ATOM 1227 N N . MET A 1 167 ? 13.119 -1.136 -16.955 1.00 97.94 167 MET A N 1
ATOM 1228 C CA . MET A 1 167 ? 14.531 -0.858 -16.664 1.00 97.94 167 MET A CA 1
ATOM 1229 C C . MET A 1 167 ? 15.154 0.082 -17.700 1.00 97.94 167 MET A C 1
ATOM 1231 O O . MET A 1 167 ? 15.796 1.068 -17.332 1.00 97.94 167 MET A O 1
ATOM 1235 N N . ARG A 1 168 ? 14.921 -0.152 -19.001 1.00 98.00 168 ARG A N 1
ATOM 1236 C CA . ARG A 1 168 ? 15.380 0.768 -20.060 1.00 98.00 168 ARG A CA 1
ATOM 1237 C C . ARG A 1 168 ? 14.789 2.166 -19.885 1.00 98.00 168 ARG A C 1
ATOM 1239 O O . ARG A 1 168 ? 15.512 3.155 -20.021 1.00 98.00 168 ARG A O 1
ATOM 1246 N N . GLY A 1 169 ? 13.502 2.244 -19.543 1.00 96.88 169 GLY A N 1
ATOM 1247 C CA . GLY A 1 169 ? 12.754 3.489 -19.371 1.00 96.88 169 GLY A CA 1
ATOM 1248 C C . GLY A 1 169 ? 13.257 4.373 -18.229 1.00 96.88 169 GLY A C 1
ATOM 1249 O O . GLY A 1 169 ? 13.108 5.592 -18.303 1.00 96.88 169 GLY A O 1
ATOM 1250 N N . VAL A 1 170 ? 13.889 3.785 -17.210 1.00 97.00 170 VAL A N 1
ATOM 1251 C CA . VAL A 1 170 ? 14.453 4.517 -16.061 1.00 97.00 170 VAL A CA 1
ATOM 1252 C C . VAL A 1 170 ? 15.980 4.523 -16.016 1.00 97.00 170 VAL A C 1
ATOM 1254 O O . VAL A 1 170 ? 16.553 5.033 -15.064 1.00 97.00 170 VAL A O 1
ATOM 1257 N N . SER A 1 171 ? 16.655 4.019 -17.051 1.00 95.00 171 SER A N 1
ATOM 1258 C CA . SER A 1 171 ? 18.122 3.867 -17.097 1.00 95.00 171 SER A CA 1
ATOM 1259 C C . SER A 1 171 ? 18.930 5.145 -16.818 1.00 95.00 171 SER A C 1
ATOM 1261 O O . SER A 1 171 ? 20.093 5.063 -16.432 1.00 95.00 171 SER A O 1
ATOM 1263 N N . ARG A 1 172 ? 18.331 6.328 -17.006 1.00 96.12 172 ARG A N 1
ATOM 1264 C CA . ARG A 1 172 ? 18.948 7.639 -16.736 1.00 96.12 172 ARG A CA 1
ATOM 1265 C C . ARG A 1 172 ? 18.636 8.205 -15.345 1.00 96.12 172 ARG A C 1
ATOM 1267 O O . ARG A 1 172 ? 19.128 9.280 -15.021 1.00 96.12 172 ARG A O 1
ATOM 1274 N N . ASP A 1 173 ? 17.808 7.533 -14.548 1.00 95.56 173 ASP A N 1
ATOM 1275 C CA . ASP A 1 173 ? 17.446 7.949 -13.191 1.00 95.56 173 ASP A CA 1
ATOM 1276 C C . ASP A 1 173 ? 18.355 7.241 -12.169 1.00 95.56 173 ASP A C 1
ATOM 1278 O O . ASP A 1 173 ? 18.142 6.064 -11.866 1.00 95.56 173 ASP A O 1
ATOM 1282 N N . PRO A 1 174 ? 19.358 7.931 -11.591 1.00 94.00 174 PRO A N 1
ATOM 1283 C CA . PRO A 1 174 ? 20.267 7.315 -10.622 1.00 94.00 174 PRO A CA 1
ATOM 1284 C C . PRO A 1 174 ? 19.563 6.910 -9.316 1.00 94.00 174 PRO A C 1
ATOM 1286 O O . PRO A 1 174 ? 20.111 6.134 -8.537 1.00 94.00 174 PRO A O 1
ATOM 1289 N N . GLY A 1 175 ? 18.347 7.410 -9.065 1.00 95.62 175 GLY A N 1
ATOM 1290 C CA . GLY A 1 175 ? 17.528 7.042 -7.914 1.00 95.62 175 GLY A CA 1
ATOM 1291 C C . GLY A 1 175 ? 16.776 5.719 -8.076 1.00 95.62 175 GLY A C 1
ATOM 1292 O O . GLY A 1 175 ? 16.029 5.353 -7.169 1.00 95.62 175 GLY A O 1
ATOM 1293 N N . ILE A 1 176 ? 16.924 5.021 -9.209 1.00 97.44 176 ILE A N 1
ATOM 1294 C CA . ILE A 1 176 ? 16.293 3.720 -9.470 1.00 97.44 176 ILE A CA 1
A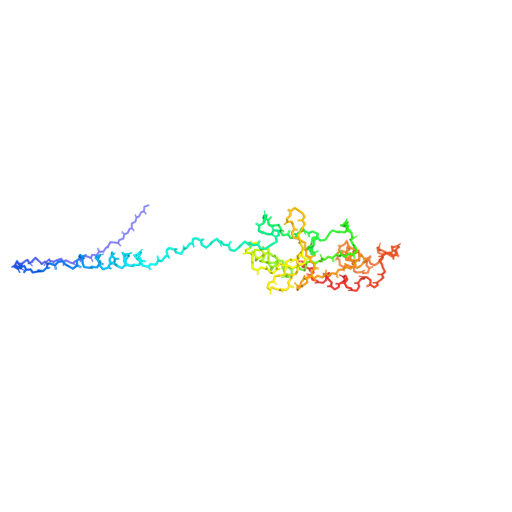TOM 1295 C C . ILE A 1 176 ? 17.365 2.728 -9.960 1.00 97.44 176 ILE A C 1
ATOM 1297 O O . ILE A 1 176 ? 17.462 2.444 -11.154 1.00 97.44 176 ILE A O 1
ATOM 1301 N N . PRO A 1 177 ? 18.215 2.204 -9.057 1.00 96.50 177 PRO A N 1
ATOM 1302 C CA . PRO A 1 177 ? 19.237 1.232 -9.428 1.00 96.50 177 PRO A CA 1
ATOM 1303 C C . PRO A 1 177 ? 18.607 -0.112 -9.843 1.00 96.50 177 PRO A C 1
ATOM 1305 O O . PRO A 1 177 ? 17.526 -0.444 -9.355 1.00 96.50 177 PRO A O 1
ATOM 1308 N N . PRO A 1 178 ? 19.294 -0.951 -10.645 1.00 96.62 178 PRO A N 1
ATOM 1309 C CA . PRO A 1 178 ? 18.771 -2.252 -11.081 1.00 96.62 178 PRO A CA 1
ATOM 1310 C C . PRO A 1 178 ? 18.256 -3.145 -9.942 1.00 96.62 178 PRO A C 1
ATOM 1312 O O . PRO A 1 178 ? 17.182 -3.724 -10.061 1.00 96.62 178 PRO A O 1
ATOM 1315 N N . ARG A 1 179 ? 18.951 -3.171 -8.796 1.00 96.69 179 ARG A N 1
ATOM 1316 C CA . ARG A 1 179 ? 18.530 -3.922 -7.595 1.00 96.69 179 ARG A CA 1
ATOM 1317 C C . ARG A 1 179 ? 17.127 -3.562 -7.085 1.00 96.69 179 ARG A C 1
ATOM 1319 O O . ARG A 1 179 ? 16.455 -4.396 -6.495 1.00 96.69 179 ARG A O 1
ATOM 1326 N N . ALA A 1 180 ? 16.649 -2.339 -7.338 1.00 97.88 180 ALA A N 1
ATOM 1327 C CA . ALA A 1 180 ? 15.309 -1.912 -6.931 1.00 97.88 180 ALA A CA 1
ATOM 1328 C C . ALA A 1 180 ? 14.196 -2.706 -7.643 1.00 97.88 180 ALA A C 1
ATOM 1330 O O . ALA A 1 180 ? 13.068 -2.773 -7.152 1.00 97.88 180 ALA A O 1
ATOM 1331 N N . PHE A 1 181 ? 14.504 -3.325 -8.788 1.00 98.38 181 PHE A N 1
ATOM 1332 C CA . PHE A 1 181 ? 13.557 -4.134 -9.549 1.00 98.38 181 PHE A CA 1
ATOM 1333 C C . PHE A 1 181 ? 13.336 -5.530 -8.965 1.00 98.38 181 PHE A C 1
ATOM 1335 O O . PHE A 1 181 ? 12.318 -6.137 -9.288 1.00 98.38 181 PHE A O 1
ATOM 1342 N N . GLU A 1 182 ? 14.221 -6.039 -8.103 1.00 97.56 182 GLU A N 1
ATOM 1343 C CA . GLU A 1 182 ? 14.121 -7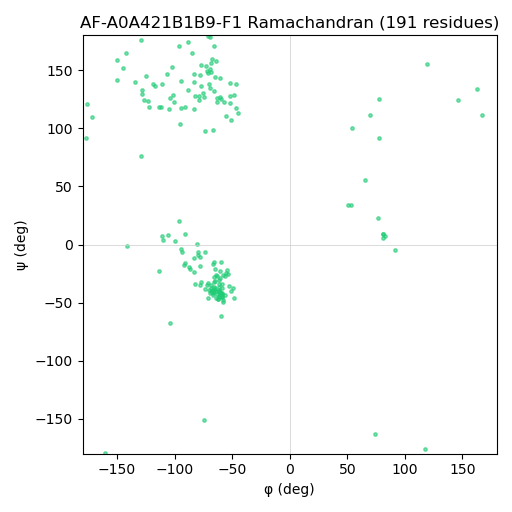.400 -7.555 1.00 97.56 182 GLU A CA 1
ATOM 1344 C C . GLU A 1 182 ? 12.806 -7.581 -6.786 1.00 97.56 182 GLU A C 1
ATOM 1346 O O . GLU A 1 182 ? 11.917 -8.337 -7.190 1.00 97.56 182 GLU A O 1
ATOM 1351 N N . LYS A 1 183 ? 12.635 -6.784 -5.732 1.00 97.88 183 LYS A N 1
ATOM 1352 C CA . LYS A 1 183 ? 11.440 -6.806 -4.890 1.00 97.88 183 LYS A CA 1
ATOM 1353 C C . LYS A 1 183 ? 10.221 -6.205 -5.583 1.00 97.88 183 LYS A C 1
ATOM 1355 O O . LYS A 1 183 ? 9.105 -6.686 -5.408 1.00 97.88 183 LYS A O 1
ATOM 1360 N N . ALA A 1 184 ? 10.411 -5.175 -6.409 1.00 98.06 184 ALA A N 1
ATOM 1361 C CA . ALA A 1 184 ? 9.317 -4.575 -7.170 1.00 98.06 184 ALA A CA 1
ATOM 1362 C C . ALA A 1 184 ? 8.668 -5.580 -8.138 1.00 98.06 184 ALA A C 1
ATOM 1364 O O . ALA A 1 184 ? 7.442 -5.628 -8.244 1.00 98.06 184 ALA A O 1
ATOM 1365 N N . THR A 1 185 ? 9.475 -6.414 -8.801 1.00 98.00 185 THR A N 1
ATOM 1366 C CA . THR A 1 185 ? 8.983 -7.476 -9.688 1.00 98.00 185 THR A CA 1
ATOM 1367 C C . THR A 1 185 ? 8.240 -8.546 -8.899 1.00 98.00 185 THR A C 1
ATOM 1369 O O . THR A 1 185 ? 7.175 -8.984 -9.329 1.00 98.00 185 THR A O 1
ATOM 1372 N N . GLU A 1 186 ? 8.753 -8.943 -7.731 1.00 97.31 186 GLU A N 1
ATOM 1373 C CA . GLU A 1 186 ? 8.059 -9.875 -6.839 1.00 97.31 186 GLU A CA 1
ATOM 1374 C C . GLU A 1 186 ? 6.677 -9.348 -6.439 1.00 97.31 186 GLU A C 1
ATOM 1376 O O . GLU A 1 186 ? 5.678 -10.037 -6.636 1.00 97.31 186 GLU A O 1
ATOM 1381 N N . VAL A 1 187 ? 6.597 -8.094 -5.985 1.00 97.44 187 VAL A N 1
ATOM 1382 C CA . VAL A 1 187 ? 5.320 -7.448 -5.654 1.00 97.44 187 VAL A CA 1
ATOM 1383 C C . VAL A 1 187 ? 4.391 -7.416 -6.862 1.00 97.44 187 VAL A C 1
ATOM 1385 O O . VAL A 1 187 ? 3.216 -7.755 -6.738 1.00 97.44 187 VAL A O 1
ATOM 1388 N N . PHE A 1 188 ? 4.897 -7.048 -8.039 1.00 97.12 188 PHE A N 1
ATOM 1389 C CA . PHE A 1 188 ? 4.078 -6.949 -9.244 1.00 97.12 188 PHE A CA 1
ATOM 1390 C C . PHE A 1 188 ? 3.450 -8.288 -9.657 1.00 97.12 188 PHE A C 1
ATOM 1392 O O . PHE A 1 188 ? 2.329 -8.291 -10.159 1.00 97.12 188 PHE A O 1
ATOM 1399 N N . ARG A 1 189 ? 4.098 -9.432 -9.388 1.00 96.19 189 ARG A N 1
ATOM 1400 C CA . ARG A 1 189 ? 3.529 -10.769 -9.670 1.00 96.19 189 ARG A CA 1
ATOM 1401 C C . ARG A 1 189 ? 2.221 -11.040 -8.926 1.00 96.19 189 ARG A C 1
ATOM 1403 O O . ARG A 1 189 ? 1.441 -11.878 -9.366 1.00 96.19 189 ARG A O 1
ATOM 1410 N N . HIS A 1 190 ? 1.968 -10.340 -7.820 1.00 96.00 190 HIS A N 1
ATOM 1411 C CA . HIS A 1 190 ? 0.710 -10.448 -7.083 1.00 96.00 190 HIS A CA 1
ATOM 1412 C C . HIS A 1 190 ? -0.436 -9.653 -7.703 1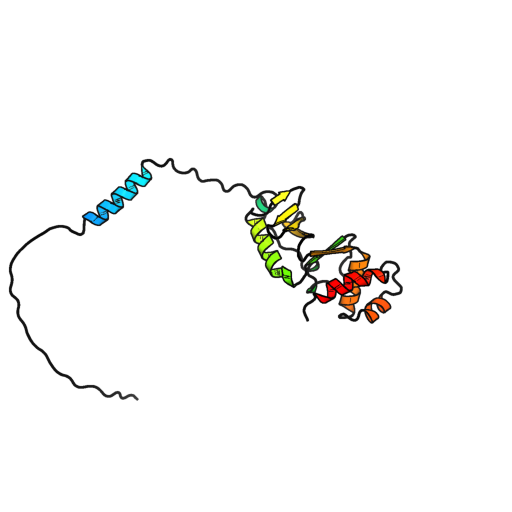.00 96.00 190 HIS A C 1
ATOM 1414 O O . HIS A 1 190 ? -1.569 -9.795 -7.234 1.00 96.00 190 HIS A O 1
ATOM 1420 N N . ARG A 1 191 ? -0.162 -8.809 -8.703 1.00 91.62 191 ARG A N 1
ATOM 1421 C CA . ARG A 1 191 ? -1.185 -8.038 -9.404 1.00 91.62 191 ARG A CA 1
ATOM 1422 C C . ARG A 1 191 ? -2.096 -9.006 -10.155 1.00 91.62 191 ARG A C 1
ATOM 1424 O O . ARG A 1 191 ? -1.615 -9.918 -10.826 1.00 91.62 191 ARG A O 1
ATOM 1431 N N . GLY A 1 192 ? -3.408 -8.833 -10.011 1.00 76.88 192 GLY A N 1
ATOM 1432 C CA . GLY A 1 192 ? -4.366 -9.622 -10.786 1.00 76.88 192 GLY A CA 1
ATOM 1433 C C . GLY A 1 192 ? -4.170 -9.378 -12.285 1.00 76.88 192 GLY A C 1
ATOM 1434 O O . GLY A 1 192 ? -3.846 -8.254 -12.677 1.00 76.88 192 GLY A O 1
ATOM 1435 N N . LYS A 1 193 ? -4.336 -10.426 -13.101 1.00 54.94 193 LYS A N 1
ATOM 1436 C CA . LYS A 1 193 ? -4.521 -10.267 -14.550 1.00 54.94 193 LYS A CA 1
ATOM 1437 C C . LYS A 1 193 ? -5.864 -9.605 -14.838 1.00 54.94 193 LYS A C 1
ATOM 1439 O O . LYS A 1 193 ? -6.822 -9.910 -14.092 1.00 54.94 193 LYS A O 1
#

Foldseek 3Di:
DDDDDDDDDDDDDDDDDDDDDDDDDDPPPVVVVVVVVVVVVVPPPDPPPPPPPPDQQDDPLSVDQADEADQCQELQSPALPDDQDQKHKHAFPVCPVVSVVQSVCSNSNVFDDDPQWTQHPQRWIWHADPVRYTDTDDHPRIDMAGRQLSNLLSLCVVVVNPSVNSCVVCVVPPSHDPVSNPVSSVRNVSHDD

Solvent-accessible surface area (backbone atoms only — not comparable to full-atom values): 11719 Å² total; per-residue (Å²): 135,86,86,86,85,86,86,84,92,90,79,89,86,87,90,82,86,87,90,85,87,90,84,82,86,75,79,75,61,58,63,57,51,55,54,52,51,53,58,53,57,62,65,73,73,54,77,75,76,67,82,72,71,74,76,77,34,64,67,66,42,54,78,43,79,70,41,68,62,60,61,71,30,32,56,89,52,54,50,65,82,57,89,72,44,74,70,41,44,33,36,40,65,90,37,53,68,54,56,54,50,45,50,51,37,41,58,72,43,73,31,48,69,55,99,78,29,39,37,34,94,79,56,35,30,30,37,66,46,98,85,31,34,32,40,72,60,42,37,79,54,43,47,75,30,46,36,31,23,44,48,33,31,23,33,22,59,68,44,77,64,38,55,68,59,20,51,62,74,40,69,86,41,86,71,43,53,77,76,25,40,60,64,22,50,57,58,53,69,60,45,80,131